Protein AF-A0A841F9U0-F1 (afdb_monomer_lite)

Structure (mmCIF, N/CA/C/O backbone):
data_AF-A0A841F9U0-F1
#
_entry.id   AF-A0A841F9U0-F1
#
loop_
_atom_site.group_PDB
_atom_site.id
_atom_site.type_symbol
_atom_site.label_atom_id
_atom_site.label_alt_id
_atom_site.label_comp_id
_atom_site.label_asym_id
_atom_site.label_entity_id
_atom_site.label_seq_id
_atom_site.pdbx_PDB_ins_code
_atom_site.Cartn_x
_atom_site.Cartn_y
_atom_site.Cartn_z
_atom_site.occupancy
_atom_site.B_iso_or_equiv
_atom_site.auth_seq_id
_atom_site.auth_comp_id
_atom_site.auth_asym_id
_atom_site.auth_atom_id
_atom_site.pdbx_PDB_model_num
ATOM 1 N N . MET A 1 1 ? 10.699 -4.864 -32.559 1.00 53.41 1 MET A N 1
ATOM 2 C CA . MET A 1 1 ? 11.446 -5.421 -33.711 1.00 53.41 1 MET A CA 1
ATOM 3 C C . MET A 1 1 ? 10.535 -5.695 -34.913 1.00 53.41 1 MET A C 1
ATOM 5 O O . MET A 1 1 ? 10.919 -5.345 -36.019 1.00 53.41 1 MET A O 1
ATOM 9 N N . ASN A 1 2 ? 9.308 -6.192 -34.701 1.00 60.69 2 ASN A N 1
ATOM 10 C CA . ASN A 1 2 ? 8.375 -6.557 -35.783 1.00 60.69 2 ASN A CA 1
ATOM 11 C C . ASN A 1 2 ? 7.941 -5.386 -36.680 1.00 60.69 2 ASN A C 1
ATOM 13 O O . ASN A 1 2 ? 8.055 -5.503 -37.890 1.00 60.69 2 ASN A O 1
ATOM 17 N N . LYS A 1 3 ? 7.587 -4.221 -36.119 1.00 67.81 3 LYS A N 1
ATOM 18 C CA . LYS A 1 3 ? 7.064 -3.085 -36.909 1.00 67.81 3 LYS A CA 1
ATOM 19 C C . LYS A 1 3 ? 8.037 -2.509 -37.946 1.00 67.81 3 LYS A C 1
ATOM 21 O O . LYS A 1 3 ? 7.617 -2.072 -39.006 1.00 67.81 3 LYS A O 1
ATOM 26 N N . LEU A 1 4 ? 9.340 -2.508 -37.657 1.00 68.44 4 LEU A N 1
ATOM 27 C CA . LEU A 1 4 ? 10.353 -1.973 -38.578 1.00 68.44 4 LEU A CA 1
ATOM 28 C C . LEU A 1 4 ? 10.651 -2.973 -39.705 1.00 68.44 4 LEU A C 1
ATOM 30 O O . LEU A 1 4 ? 10.800 -2.586 -40.857 1.00 68.44 4 LEU A O 1
ATOM 34 N N . VAL A 1 5 ? 10.656 -4.269 -39.385 1.00 74.44 5 VAL A N 1
ATOM 35 C CA . VAL A 1 5 ? 10.754 -5.347 -40.379 1.00 74.44 5 VAL A CA 1
ATOM 36 C C . VAL A 1 5 ? 9.495 -5.402 -41.249 1.00 74.44 5 VAL A C 1
ATOM 38 O O . VAL A 1 5 ? 9.601 -5.599 -42.455 1.00 74.44 5 VAL A O 1
ATOM 41 N N . GLU A 1 6 ? 8.318 -5.190 -40.663 1.00 80.44 6 GLU A N 1
ATOM 42 C CA . GLU A 1 6 ? 7.043 -5.063 -41.376 1.00 80.44 6 GLU A CA 1
ATOM 43 C C . GLU A 1 6 ? 7.045 -3.848 -42.300 1.00 80.44 6 GLU A C 1
ATOM 45 O O . GLU A 1 6 ? 6.732 -4.000 -43.475 1.00 80.44 6 GLU A O 1
ATOM 50 N N . PHE A 1 7 ? 7.503 -2.686 -41.823 1.00 77.25 7 PHE A N 1
ATOM 51 C CA . PHE A 1 7 ? 7.653 -1.486 -42.644 1.00 77.25 7 PHE A CA 1
ATOM 52 C C . PHE A 1 7 ? 8.615 -1.721 -43.818 1.00 77.25 7 PHE A C 1
ATOM 54 O O . PHE A 1 7 ? 8.258 -1.485 -44.969 1.00 77.25 7 PHE A O 1
ATOM 61 N N . ILE A 1 8 ? 9.810 -2.271 -43.572 1.00 78.94 8 ILE A N 1
ATOM 62 C CA . ILE A 1 8 ? 10.763 -2.580 -44.650 1.00 78.94 8 ILE A CA 1
ATOM 63 C C . ILE A 1 8 ? 10.160 -3.585 -45.638 1.00 78.94 8 ILE A C 1
ATOM 65 O O . ILE A 1 8 ? 10.296 -3.400 -46.842 1.00 78.94 8 ILE A O 1
ATOM 69 N N . LYS A 1 9 ? 9.456 -4.625 -45.171 1.00 79.19 9 LYS A N 1
ATOM 70 C CA . LYS A 1 9 ? 8.784 -5.593 -46.056 1.00 79.19 9 LYS A CA 1
ATOM 71 C C . LYS A 1 9 ? 7.666 -4.955 -46.880 1.00 79.19 9 LYS A C 1
ATOM 73 O O . LYS A 1 9 ? 7.541 -5.286 -48.058 1.00 79.19 9 LYS A O 1
ATOM 78 N N . GLN A 1 10 ? 6.883 -4.065 -46.276 1.00 87.81 10 GLN A N 1
ATOM 79 C CA . GLN A 1 10 ? 5.766 -3.367 -46.908 1.00 87.81 10 GLN A CA 1
ATOM 80 C C . GLN A 1 10 ? 6.251 -2.384 -47.980 1.00 87.81 10 GLN A C 1
ATOM 82 O O . GLN A 1 10 ? 5.687 -2.340 -49.070 1.00 87.81 10 GLN A O 1
ATOM 87 N N . TYR A 1 11 ? 7.336 -1.653 -47.710 1.00 88.19 11 TYR A N 1
ATOM 88 C CA . TYR A 1 11 ? 7.864 -0.611 -48.597 1.00 88.19 11 TYR A CA 1
ATOM 89 C C . TYR A 1 11 ? 9.106 -1.043 -49.394 1.00 88.19 11 TYR A C 1
ATOM 91 O O . TYR A 1 11 ? 9.725 -0.210 -50.056 1.00 88.19 11 TYR A O 1
ATOM 99 N N . LYS A 1 12 ? 9.466 -2.337 -49.398 1.00 86.56 12 LYS A N 1
ATOM 100 C CA . LYS A 1 12 ? 10.699 -2.851 -50.032 1.00 86.56 12 LYS A CA 1
ATOM 101 C C . LYS A 1 12 ? 10.868 -2.417 -51.486 1.00 86.56 12 LYS A C 1
ATOM 103 O O . LYS A 1 12 ? 11.970 -2.074 -51.888 1.00 86.56 12 LYS A O 1
ATOM 108 N N . TRP A 1 13 ? 9.785 -2.393 -52.263 1.00 86.50 13 TRP A N 1
ATOM 109 C CA . TRP A 1 13 ? 9.825 -2.015 -53.677 1.00 86.50 13 TRP A CA 1
ATOM 110 C C . TRP A 1 13 ? 10.086 -0.523 -53.874 1.00 86.50 13 TRP A C 1
ATOM 112 O O . TRP A 1 13 ? 10.823 -0.156 -54.780 1.00 86.50 13 TRP A O 1
ATOM 122 N N . ILE A 1 14 ? 9.549 0.321 -52.992 1.00 84.62 14 ILE A N 1
ATOM 123 C CA . ILE A 1 14 ? 9.812 1.765 -52.987 1.00 84.62 14 ILE A CA 1
ATOM 124 C C . ILE A 1 14 ? 11.260 2.027 -52.571 1.00 84.62 14 ILE A C 1
ATOM 126 O O . ILE A 1 14 ? 11.928 2.857 -53.171 1.00 84.62 14 ILE A O 1
ATOM 130 N N . LEU A 1 15 ? 11.768 1.278 -51.592 1.00 83.56 15 LEU A N 1
ATOM 131 C CA . LEU A 1 15 ? 13.145 1.392 -51.112 1.00 83.56 15 LEU A CA 1
ATOM 132 C C . LEU A 1 15 ? 14.155 0.950 -52.182 1.00 83.56 15 LEU A C 1
ATOM 134 O O . LEU A 1 15 ? 15.143 1.641 -52.415 1.00 83.56 15 LEU A O 1
ATOM 138 N N . ILE A 1 16 ? 13.864 -0.152 -52.884 1.00 84.12 16 ILE A N 1
ATOM 139 C CA . ILE A 1 16 ? 14.635 -0.610 -54.046 1.00 84.12 16 ILE A CA 1
ATOM 140 C C . ILE A 1 16 ? 14.588 0.443 -55.154 1.00 84.12 16 ILE A C 1
ATOM 142 O O . ILE A 1 16 ? 15.645 0.851 -55.615 1.00 84.12 16 ILE A O 1
ATOM 146 N N . ALA A 1 17 ? 13.399 0.925 -55.534 1.00 83.38 17 ALA A N 1
ATOM 147 C CA . ALA A 1 17 ? 13.239 1.928 -56.587 1.00 83.38 17 ALA A CA 1
ATOM 148 C C . ALA A 1 17 ? 13.925 3.259 -56.251 1.00 83.38 17 ALA A C 1
ATOM 150 O O . ALA A 1 17 ? 14.469 3.906 -57.141 1.00 83.38 17 ALA A O 1
ATOM 151 N N . PHE A 1 18 ? 13.931 3.654 -54.975 1.00 82.44 18 PHE A N 1
ATOM 152 C CA . PHE A 1 18 ? 14.656 4.824 -54.502 1.00 82.44 18 PHE A CA 1
ATOM 153 C C . PHE A 1 18 ? 16.157 4.614 -54.716 1.00 82.44 18 PHE A C 1
ATOM 155 O O . PHE A 1 18 ? 16.745 5.338 -55.511 1.00 82.44 18 PHE A O 1
ATOM 162 N N . VAL A 1 19 ? 16.745 3.566 -54.125 1.00 82.19 19 VAL A N 1
ATOM 163 C CA . VAL A 1 19 ? 18.191 3.278 -54.204 1.00 82.19 19 VAL A CA 1
ATOM 164 C C . VAL A 1 19 ? 18.666 3.038 -55.643 1.00 82.19 19 VAL A C 1
ATOM 166 O O . VAL A 1 19 ? 19.736 3.507 -56.026 1.00 82.19 19 VAL A O 1
ATOM 169 N N . SER A 1 20 ? 17.883 2.328 -56.461 1.00 81.00 20 SER A N 1
ATOM 170 C CA . SER A 1 20 ? 18.231 2.030 -57.855 1.00 81.00 20 SER A CA 1
ATOM 171 C C . SER A 1 20 ? 17.881 3.157 -58.825 1.00 81.00 20 SER A C 1
ATOM 173 O O . SER A 1 20 ? 18.356 3.142 -59.958 1.00 81.00 20 SER A O 1
ATOM 175 N N . GLY A 1 21 ? 17.047 4.117 -58.420 1.00 81.00 21 GLY A N 1
ATOM 176 C CA . GLY A 1 21 ? 16.536 5.190 -59.273 1.00 81.00 21 GLY A CA 1
ATOM 177 C C . GLY A 1 21 ? 17.651 5.994 -59.944 1.00 81.00 21 GLY A C 1
ATOM 178 O O . GLY A 1 21 ? 17.662 6.084 -61.169 1.00 81.00 21 GLY A O 1
ATOM 179 N N . PRO A 1 22 ? 18.648 6.498 -59.197 1.00 76.19 22 PRO A N 1
ATOM 180 C CA . PRO A 1 22 ? 19.791 7.201 -59.780 1.00 76.19 22 PRO A CA 1
ATOM 181 C C . PRO A 1 22 ? 20.619 6.352 -60.750 1.00 76.19 22 PRO A C 1
ATOM 183 O O . PRO A 1 22 ? 21.048 6.852 -61.786 1.00 76.19 22 PRO A O 1
ATOM 186 N N . VAL A 1 23 ? 20.804 5.059 -60.460 1.00 79.69 23 VAL A N 1
ATOM 187 C CA . VAL A 1 23 ? 21.506 4.125 -61.360 1.00 79.69 23 VAL A CA 1
ATOM 188 C C . VAL A 1 23 ? 20.725 3.954 -62.661 1.00 79.69 23 VAL A C 1
ATOM 190 O O . VAL A 1 23 ? 21.304 3.997 -63.743 1.00 79.69 23 VAL A O 1
ATOM 193 N N . PHE A 1 24 ? 19.403 3.823 -62.564 1.00 78.94 24 PHE A N 1
ATOM 194 C CA . PHE A 1 24 ? 18.518 3.708 -63.716 1.00 78.94 24 PHE A CA 1
ATOM 195 C C . PHE A 1 24 ? 18.516 4.986 -64.563 1.00 78.94 24 PHE A C 1
ATOM 197 O O . PHE A 1 24 ? 18.652 4.913 -65.781 1.00 78.94 24 PHE A O 1
ATOM 204 N N . VAL A 1 25 ? 18.456 6.159 -63.923 1.00 77.12 25 VAL A N 1
ATOM 205 C CA . VAL A 1 25 ? 18.578 7.461 -64.597 1.00 77.12 25 VAL A CA 1
ATOM 206 C C . VAL A 1 25 ? 19.925 7.573 -65.318 1.00 77.12 25 VAL A C 1
ATOM 208 O O . VAL A 1 25 ? 19.951 7.958 -66.482 1.00 77.12 25 VAL A O 1
ATOM 211 N N . ASN A 1 26 ? 21.028 7.163 -64.688 1.00 73.88 26 ASN A N 1
ATOM 212 C CA . ASN A 1 26 ? 22.354 7.185 -65.312 1.00 73.88 26 ASN A CA 1
ATOM 213 C C . ASN A 1 26 ? 22.475 6.226 -66.507 1.00 73.88 26 ASN A C 1
ATOM 215 O O . ASN A 1 26 ? 23.077 6.579 -67.516 1.00 73.88 26 ASN A O 1
ATOM 219 N N . ILE A 1 27 ? 21.870 5.037 -66.436 1.00 75.62 27 ILE A N 1
ATOM 220 C CA . ILE A 1 27 ? 21.842 4.094 -67.566 1.00 75.62 27 ILE A CA 1
ATOM 221 C C . ILE A 1 27 ? 21.003 4.653 -68.721 1.00 75.62 27 ILE A C 1
ATOM 223 O O . ILE A 1 27 ? 21.444 4.586 -69.866 1.00 75.62 27 ILE A O 1
ATOM 227 N N . LEU A 1 28 ? 19.833 5.238 -68.442 1.00 71.88 28 LEU A N 1
ATOM 228 C CA . LEU A 1 28 ? 18.990 5.867 -69.467 1.00 71.88 28 LEU A CA 1
ATOM 229 C C . LEU A 1 28 ? 19.719 7.013 -70.179 1.00 71.88 28 LEU A C 1
ATOM 231 O O . LEU A 1 28 ? 19.635 7.137 -71.396 1.00 71.88 28 LEU A O 1
ATOM 235 N N . VAL A 1 29 ? 20.484 7.807 -69.433 1.00 66.69 29 VAL A N 1
ATOM 236 C CA . VAL A 1 29 ? 21.307 8.905 -69.956 1.00 66.69 29 VAL A CA 1
ATOM 237 C C . VAL A 1 29 ? 22.383 8.434 -70.948 1.00 66.69 29 VAL A C 1
ATOM 239 O O . VAL A 1 29 ? 22.744 9.180 -71.856 1.00 66.69 29 VAL A O 1
ATOM 242 N N . LEU A 1 30 ? 22.872 7.198 -70.826 1.00 66.88 30 LEU A N 1
ATOM 243 C CA . LEU A 1 30 ? 23.907 6.636 -71.703 1.00 66.88 30 LEU A CA 1
ATOM 244 C C . LEU A 1 30 ? 23.354 6.054 -73.019 1.00 66.88 30 LEU A C 1
ATOM 246 O O . LEU A 1 30 ? 24.139 5.652 -73.879 1.00 66.88 30 LEU A O 1
ATOM 250 N N . ILE A 1 31 ? 22.027 5.998 -73.202 1.00 70.69 31 ILE A N 1
ATOM 251 C CA . ILE A 1 31 ? 21.395 5.445 -74.409 1.00 70.69 31 ILE A CA 1
ATOM 252 C C . ILE A 1 31 ? 21.435 6.488 -75.546 1.00 70.69 31 ILE A C 1
ATOM 254 O O . ILE A 1 31 ? 20.784 7.527 -75.437 1.00 70.69 31 ILE A O 1
ATOM 258 N N . PRO A 1 32 ? 22.094 6.207 -76.691 1.00 58.84 32 PRO A N 1
ATOM 259 C CA . PRO A 1 32 ? 22.286 7.179 -77.779 1.00 58.84 32 PRO A CA 1
ATOM 260 C C . PRO A 1 32 ? 21.000 7.680 -78.462 1.00 58.84 32 PRO A C 1
ATOM 262 O O . PRO A 1 32 ? 21.038 8.669 -79.189 1.00 58.84 32 PRO A O 1
ATOM 265 N N . ALA A 1 33 ? 19.879 6.975 -78.277 1.00 62.25 33 ALA A N 1
ATOM 266 C CA . ALA A 1 33 ? 18.588 7.260 -78.908 1.00 62.25 33 ALA A CA 1
ATOM 267 C C . ALA A 1 33 ? 17.730 8.291 -78.147 1.00 62.25 33 ALA A C 1
ATOM 269 O O . ALA A 1 33 ? 16.711 8.742 -78.669 1.00 62.25 33 ALA A O 1
ATOM 270 N N . ILE A 1 34 ? 18.116 8.657 -76.922 1.00 60.25 34 ILE A N 1
ATOM 271 C CA . ILE A 1 34 ? 17.431 9.683 -76.132 1.00 60.25 34 ILE A CA 1
ATOM 272 C C . ILE A 1 34 ? 18.120 11.022 -76.446 1.00 60.25 34 ILE A C 1
ATOM 274 O O . ILE A 1 34 ? 19.351 11.079 -76.413 1.00 60.25 34 ILE A O 1
ATOM 278 N N . PRO A 1 35 ? 17.385 12.099 -76.803 1.00 54.06 35 PRO A N 1
ATOM 279 C CA . PRO A 1 35 ? 17.999 13.384 -77.139 1.00 54.06 35 PRO A CA 1
ATOM 280 C C . PRO A 1 35 ? 18.922 13.848 -76.004 1.00 54.06 35 PRO A C 1
ATOM 282 O O . PRO A 1 35 ? 18.710 13.458 -74.859 1.00 54.06 35 PRO A O 1
ATOM 285 N N . ARG A 1 36 ? 19.923 14.693 -76.297 1.00 57.09 36 ARG A N 1
ATOM 286 C CA . ARG A 1 36 ? 20.860 15.300 -75.322 1.00 57.09 36 ARG A CA 1
ATOM 287 C C . ARG A 1 36 ? 20.140 16.212 -74.301 1.00 57.09 36 ARG A C 1
ATOM 289 O O . ARG A 1 36 ? 20.396 17.407 -74.240 1.00 57.09 36 ARG A O 1
ATOM 296 N N . VAL A 1 37 ? 19.219 15.661 -73.516 1.00 54.81 37 VAL A N 1
ATOM 297 C CA . VAL A 1 37 ? 18.466 16.310 -72.428 1.00 54.81 37 VAL A CA 1
ATOM 298 C C . VAL A 1 37 ? 19.265 16.247 -71.117 1.00 54.81 37 VAL A C 1
ATOM 300 O O . VAL A 1 37 ? 18.832 16.713 -70.070 1.00 54.81 37 VAL A O 1
ATOM 303 N N . THR A 1 38 ? 20.476 15.695 -71.155 1.00 57.06 38 THR A N 1
ATOM 304 C CA . THR A 1 38 ? 21.411 15.691 -70.034 1.00 57.06 38 THR A CA 1
ATOM 305 C C . THR A 1 38 ? 22.011 17.080 -69.866 1.00 57.06 38 THR A C 1
ATOM 307 O O . THR A 1 38 ? 23.009 17.426 -70.498 1.00 57.06 38 THR A O 1
ATOM 310 N N . ALA A 1 39 ? 21.397 17.892 -69.014 1.00 55.69 39 ALA A N 1
ATOM 311 C CA . ALA A 1 39 ? 22.000 19.129 -68.546 1.00 55.69 39 ALA A CA 1
ATOM 312 C C . ALA A 1 39 ? 23.116 18.794 -67.538 1.00 55.69 39 ALA A C 1
ATOM 314 O O . ALA A 1 39 ? 22.833 18.502 -66.380 1.00 55.69 39 ALA A O 1
ATOM 315 N N . GLY A 1 40 ? 24.381 18.801 -67.974 1.00 61.41 40 GLY A N 1
ATOM 316 C CA . GLY A 1 40 ? 25.538 18.764 -67.068 1.00 61.41 40 GLY A CA 1
ATOM 317 C C . GLY A 1 40 ? 26.753 17.978 -67.569 1.00 61.41 40 GLY A C 1
ATOM 318 O O . GLY A 1 40 ? 26.642 17.122 -68.442 1.00 61.41 40 GLY A O 1
ATOM 319 N N . ASN A 1 41 ? 27.927 18.284 -67.007 1.00 71.62 41 ASN A N 1
ATOM 320 C CA . ASN A 1 41 ? 29.179 17.553 -67.214 1.00 71.62 41 ASN A CA 1
ATOM 321 C C . ASN A 1 41 ? 29.307 16.385 -66.210 1.00 71.62 41 ASN A C 1
ATOM 323 O O . ASN A 1 41 ? 28.520 16.258 -65.271 1.00 71.62 41 ASN A O 1
ATOM 327 N N . THR A 1 42 ? 30.310 15.522 -66.391 1.00 72.81 42 THR A N 1
ATOM 328 C CA . THR A 1 42 ? 30.584 14.376 -65.502 1.00 72.81 42 THR A CA 1
ATOM 329 C C . THR A 1 42 ? 30.718 14.779 -64.028 1.00 72.81 42 THR A C 1
ATOM 331 O O . THR A 1 42 ? 30.299 14.038 -63.142 1.00 72.81 42 THR A O 1
ATOM 334 N N . GLU A 1 43 ? 31.255 15.969 -63.754 1.00 76.38 43 GLU A N 1
ATOM 335 C CA . GLU A 1 43 ? 31.432 16.498 -62.397 1.00 76.38 43 GLU A CA 1
ATOM 336 C C . GLU A 1 43 ? 30.094 16.770 -61.694 1.00 76.38 43 GLU A C 1
ATOM 338 O O . GLU A 1 43 ? 29.937 16.437 -60.519 1.00 76.38 43 GLU A O 1
ATOM 343 N N . LEU A 1 44 ? 29.103 17.312 -62.413 1.00 75.94 44 LEU A N 1
ATOM 344 C CA . LEU A 1 44 ? 27.757 17.546 -61.879 1.00 75.94 44 LEU A CA 1
ATOM 345 C C . LEU A 1 44 ? 27.062 16.236 -61.497 1.00 75.94 44 LEU A C 1
ATOM 347 O O . LEU A 1 44 ? 26.441 16.150 -60.437 1.00 75.94 44 LEU A O 1
ATOM 351 N N . TRP A 1 45 ? 27.212 15.198 -62.319 1.00 75.56 45 TRP A N 1
ATOM 352 C CA . TRP A 1 45 ? 26.667 13.874 -62.020 1.00 75.56 45 TRP A CA 1
ATOM 353 C C . TRP A 1 45 ? 27.371 13.216 -60.835 1.00 75.56 45 TRP A C 1
ATOM 355 O O . TRP A 1 45 ? 26.705 12.674 -59.954 1.00 75.56 45 TRP A O 1
ATOM 365 N N . LEU A 1 46 ? 28.698 13.320 -60.754 1.00 75.62 46 LEU A N 1
ATOM 366 C CA . LEU A 1 46 ? 29.456 12.821 -59.608 1.00 75.62 46 LEU A CA 1
ATOM 367 C C . LEU A 1 46 ? 29.022 13.510 -58.302 1.00 75.62 46 LEU A C 1
ATOM 369 O O . LEU A 1 46 ? 28.809 12.839 -57.292 1.00 75.62 46 LEU A O 1
ATOM 373 N N . SER A 1 47 ? 28.819 14.830 -58.339 1.00 78.75 47 SER A N 1
ATOM 374 C CA . SER A 1 47 ? 28.299 15.614 -57.212 1.00 78.75 47 SER A CA 1
ATOM 375 C C . SER A 1 47 ? 26.879 15.189 -56.815 1.00 78.75 47 SER A C 1
ATOM 377 O O . SER A 1 47 ? 26.596 14.994 -55.631 1.00 78.75 47 SER A O 1
ATOM 379 N N . PHE A 1 48 ? 25.992 14.948 -57.789 1.00 80.88 48 PHE A N 1
ATOM 380 C CA . PHE A 1 48 ? 24.644 14.427 -57.540 1.00 80.88 48 PHE A CA 1
ATOM 381 C C . PHE A 1 48 ? 24.672 13.071 -56.820 1.00 80.88 48 PHE A C 1
ATOM 383 O O . PHE A 1 48 ? 24.008 12.908 -55.795 1.00 80.88 48 PHE A O 1
ATOM 390 N N . PHE A 1 49 ? 25.476 12.117 -57.299 1.00 80.56 49 PHE A N 1
ATOM 391 C CA . PHE A 1 49 ? 25.616 10.805 -56.660 1.00 80.56 49 PHE A CA 1
ATOM 392 C C . PHE A 1 49 ? 26.248 10.887 -55.269 1.00 80.56 49 PHE A C 1
ATOM 394 O O . PHE A 1 49 ? 25.822 10.159 -54.368 1.00 80.56 49 PHE A O 1
ATOM 401 N N . GLY A 1 50 ? 27.219 11.782 -55.069 1.00 78.31 50 GLY A N 1
ATOM 402 C CA . GLY A 1 50 ? 27.811 12.054 -53.760 1.00 78.31 50 GLY A CA 1
ATOM 403 C C . GLY A 1 50 ? 26.777 12.565 -52.755 1.00 78.31 50 GLY A C 1
ATOM 404 O O . GLY A 1 50 ? 26.645 12.007 -51.667 1.00 78.31 50 GLY A O 1
ATOM 405 N N . ASN A 1 51 ? 25.972 13.555 -53.150 1.00 83.88 51 ASN A N 1
ATOM 406 C CA . ASN A 1 51 ? 24.907 14.114 -52.313 1.00 83.88 51 ASN A CA 1
ATOM 407 C C . ASN A 1 51 ? 23.789 13.100 -52.039 1.00 83.88 51 ASN A C 1
ATOM 409 O O . ASN A 1 51 ? 23.327 12.976 -50.905 1.00 83.88 51 ASN A O 1
ATOM 413 N N . TYR A 1 52 ? 23.378 12.340 -53.055 1.00 83.12 52 TYR A N 1
ATOM 414 C CA . TYR A 1 52 ? 22.356 11.304 -52.927 1.00 83.12 52 TYR A CA 1
ATOM 415 C C . TYR A 1 52 ? 22.790 10.186 -51.964 1.00 83.12 52 TYR A C 1
ATOM 417 O O . TYR A 1 52 ? 22.055 9.824 -51.042 1.00 83.12 52 TYR A O 1
ATOM 425 N N . SER A 1 53 ? 24.020 9.687 -52.127 1.00 82.38 53 SER A N 1
ATOM 426 C CA . SER A 1 53 ? 24.602 8.661 -51.252 1.00 82.38 53 SER A CA 1
ATOM 427 C C . SER A 1 53 ? 24.792 9.190 -49.830 1.00 82.38 53 SER A C 1
ATOM 429 O O . SER A 1 53 ? 24.453 8.503 -48.867 1.00 82.38 53 SER A O 1
ATOM 431 N N . GLY A 1 54 ? 25.260 10.435 -49.689 1.00 83.44 54 GLY A N 1
ATOM 432 C CA . GLY A 1 54 ? 25.371 11.126 -48.406 1.00 83.44 54 GLY A CA 1
ATOM 433 C C . GLY A 1 54 ? 24.024 11.279 -47.697 1.00 83.44 54 GLY A C 1
ATOM 434 O O . GLY A 1 54 ? 23.947 11.055 -46.493 1.00 83.44 54 GLY A O 1
ATOM 435 N N . GLY A 1 55 ? 22.948 11.567 -48.435 1.00 85.75 55 GLY A N 1
ATOM 436 C CA . GLY A 1 55 ? 21.585 11.634 -47.901 1.00 85.75 55 GLY A CA 1
ATOM 437 C C . GLY A 1 55 ? 21.070 10.285 -47.390 1.00 85.75 55 GLY A C 1
ATOM 438 O O . GLY A 1 55 ? 20.518 10.218 -46.292 1.00 85.75 55 GLY A O 1
ATOM 439 N N . ILE A 1 56 ? 21.301 9.196 -48.134 1.00 83.88 56 ILE A N 1
ATOM 440 C CA . ILE A 1 56 ? 20.940 7.838 -47.688 1.00 83.88 56 ILE A CA 1
ATOM 441 C C . ILE A 1 56 ? 21.725 7.454 -46.434 1.00 83.88 56 ILE A C 1
ATOM 443 O O . ILE A 1 56 ? 21.131 7.032 -45.441 1.00 83.88 56 ILE A O 1
ATOM 447 N N . ILE A 1 57 ? 23.052 7.603 -46.466 1.00 85.06 57 ILE A N 1
ATOM 448 C CA . ILE A 1 57 ? 23.921 7.252 -45.336 1.00 85.06 57 ILE A CA 1
ATOM 449 C C . ILE A 1 57 ? 23.556 8.106 -44.119 1.00 85.06 57 ILE A C 1
ATOM 451 O O . ILE A 1 57 ? 23.389 7.567 -43.027 1.00 85.06 57 ILE A O 1
ATOM 455 N N . GLY A 1 58 ? 23.347 9.411 -44.309 1.00 90.12 58 GLY A N 1
ATOM 456 C CA . GLY A 1 58 ? 22.907 10.331 -43.264 1.00 90.12 58 GLY A CA 1
ATOM 457 C C . GLY A 1 58 ? 21.572 9.921 -42.646 1.00 90.12 58 GLY A C 1
ATOM 458 O O . GLY A 1 58 ? 21.454 9.887 -41.424 1.00 90.12 58 GLY A O 1
ATOM 459 N N . GLY A 1 59 ? 20.592 9.521 -43.462 1.00 87.88 59 GLY A N 1
ATOM 46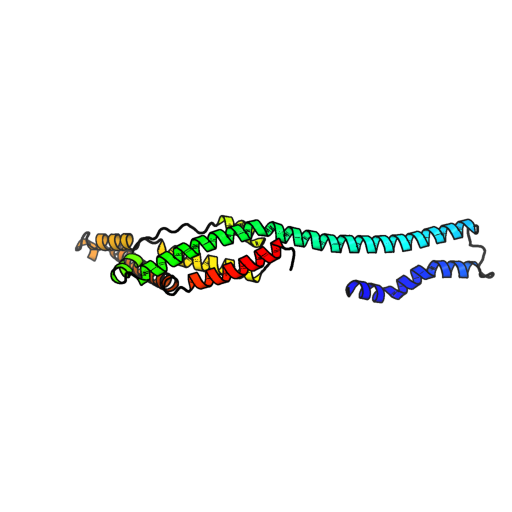0 C CA . GLY A 1 59 ? 19.307 9.006 -42.984 1.00 87.88 59 GLY A CA 1
ATOM 461 C C . GLY A 1 59 ? 19.433 7.703 -42.186 1.00 87.88 59 GLY A C 1
ATOM 462 O O . GLY A 1 59 ? 18.805 7.561 -41.137 1.00 87.88 59 GLY A O 1
ATOM 463 N N . ILE A 1 60 ? 20.280 6.768 -42.633 1.00 85.44 60 ILE A N 1
ATOM 464 C CA . ILE A 1 60 ? 20.557 5.516 -41.908 1.00 85.44 60 ILE A CA 1
ATOM 465 C C . ILE A 1 60 ? 21.220 5.813 -40.559 1.00 85.44 60 ILE A C 1
ATOM 467 O O . ILE A 1 60 ? 20.778 5.296 -39.533 1.00 85.44 60 ILE A O 1
ATOM 471 N N . VAL A 1 61 ? 22.253 6.659 -40.545 1.00 90.38 61 VAL A N 1
ATOM 472 C CA . VAL A 1 61 ? 22.956 7.057 -39.317 1.00 90.38 61 VAL A CA 1
ATOM 473 C C . VAL A 1 61 ? 21.998 7.758 -38.357 1.00 90.38 61 VAL A C 1
ATOM 475 O O . VAL A 1 61 ? 21.951 7.389 -37.185 1.00 90.38 61 VAL A O 1
ATOM 478 N N . ALA A 1 62 ? 21.183 8.697 -38.843 1.00 92.44 62 ALA A N 1
ATOM 479 C CA . ALA A 1 62 ? 20.174 9.376 -38.035 1.00 92.44 62 ALA A CA 1
ATOM 480 C C . ALA A 1 62 ? 19.200 8.375 -37.397 1.00 92.44 62 ALA A C 1
ATOM 482 O O . ALA A 1 62 ? 18.980 8.422 -36.191 1.00 92.44 62 ALA A O 1
ATOM 483 N N . LEU A 1 63 ? 18.689 7.407 -38.165 1.00 87.88 63 LEU A N 1
ATOM 484 C CA . LEU A 1 63 ? 17.790 6.374 -37.648 1.00 87.88 63 LEU A CA 1
ATOM 485 C C . LEU A 1 63 ? 18.454 5.501 -36.572 1.00 87.88 63 LEU A C 1
ATOM 487 O O . LEU A 1 63 ? 17.826 5.194 -35.556 1.00 87.88 63 LEU A O 1
ATOM 491 N N . LEU A 1 64 ? 19.714 5.104 -36.771 1.00 85.94 64 LEU A N 1
ATOM 492 C CA . LEU A 1 64 ? 20.468 4.323 -35.787 1.00 85.94 64 LEU A CA 1
ATOM 493 C C . LEU A 1 64 ? 20.687 5.109 -34.492 1.00 85.94 64 LEU A C 1
ATOM 495 O O . LEU A 1 64 ? 20.452 4.574 -33.407 1.00 85.94 64 LEU A O 1
ATOM 499 N N . VAL A 1 65 ? 21.083 6.378 -34.605 1.00 93.00 65 VAL A N 1
ATOM 500 C CA . VAL A 1 65 ? 21.292 7.270 -33.460 1.00 93.00 65 VAL A CA 1
ATOM 501 C C . VAL A 1 65 ? 19.982 7.507 -32.715 1.00 93.00 65 VAL A C 1
ATOM 503 O O . VAL A 1 65 ? 19.948 7.335 -31.501 1.00 93.00 65 VAL A O 1
ATOM 506 N N . THR A 1 66 ? 18.887 7.822 -33.411 1.00 92.38 66 THR A N 1
ATOM 507 C CA . THR A 1 66 ? 17.569 8.006 -32.788 1.00 92.38 66 THR A CA 1
ATOM 508 C C . THR A 1 66 ? 17.112 6.742 -32.069 1.00 92.38 66 THR A C 1
ATOM 510 O O . THR A 1 66 ? 16.641 6.816 -30.937 1.00 92.38 66 THR A O 1
ATOM 513 N N . LYS A 1 67 ? 17.283 5.563 -32.679 1.00 87.31 67 LYS A N 1
ATOM 514 C CA . LYS A 1 67 ? 16.937 4.297 -32.025 1.00 87.31 67 LYS A CA 1
ATOM 515 C C . LYS A 1 67 ? 17.759 4.082 -30.754 1.00 87.31 67 LYS A C 1
ATOM 517 O O . LYS A 1 67 ? 17.193 3.750 -29.718 1.00 87.31 67 LYS A O 1
ATOM 522 N N . TYR A 1 68 ? 19.070 4.309 -30.827 1.00 89.88 68 TYR A N 1
ATOM 523 C CA . TYR A 1 68 ? 19.949 4.219 -29.667 1.00 89.88 68 TYR A CA 1
ATOM 524 C C . TYR A 1 68 ? 19.526 5.196 -28.563 1.00 89.88 68 TYR A C 1
ATOM 526 O O . TYR A 1 68 ? 19.407 4.793 -27.411 1.00 89.88 68 TYR A O 1
ATOM 534 N N . GLN A 1 69 ? 19.227 6.450 -28.910 1.00 92.38 69 GLN A N 1
ATOM 535 C CA . GLN A 1 69 ? 18.755 7.459 -27.960 1.00 92.38 69 GLN A CA 1
ATOM 536 C C . GLN A 1 69 ? 17.447 7.043 -27.285 1.00 92.38 69 GLN A C 1
ATOM 538 O O . GLN A 1 69 ? 17.365 7.114 -26.066 1.00 92.38 69 GLN A O 1
ATOM 543 N N . ILE A 1 70 ? 16.461 6.549 -28.041 1.00 92.56 70 ILE A N 1
ATOM 544 C CA . ILE A 1 70 ? 15.186 6.073 -27.483 1.00 92.56 70 ILE A CA 1
ATOM 545 C C . ILE A 1 70 ? 15.414 4.903 -26.521 1.00 92.56 70 ILE A C 1
ATOM 547 O O . ILE A 1 70 ? 14.827 4.866 -25.441 1.00 92.56 70 ILE A O 1
ATOM 551 N N . ASP A 1 71 ? 16.251 3.938 -26.900 1.00 88.00 71 ASP A N 1
ATOM 552 C CA . ASP A 1 71 ? 16.512 2.763 -26.067 1.00 88.00 71 ASP A CA 1
ATOM 553 C C . ASP A 1 71 ? 17.269 3.140 -24.782 1.00 88.00 71 ASP A C 1
ATOM 555 O O . ASP A 1 71 ? 16.966 2.607 -23.715 1.00 88.00 71 ASP A O 1
ATOM 559 N N . GLN A 1 72 ? 18.204 4.092 -24.851 1.00 90.75 72 GLN A N 1
ATOM 560 C CA . GLN A 1 72 ? 18.876 4.628 -23.664 1.00 90.75 72 GLN A CA 1
ATOM 561 C C . GLN A 1 72 ? 17.928 5.457 -22.795 1.00 90.75 72 GLN A C 1
ATOM 563 O O . GLN A 1 72 ? 17.918 5.295 -21.578 1.00 90.75 72 GLN A O 1
ATOM 568 N N . GLN A 1 73 ? 17.087 6.292 -23.404 1.00 91.38 73 GLN A N 1
ATOM 569 C CA . GLN A 1 73 ? 16.120 7.117 -22.687 1.00 91.38 73 GLN A CA 1
ATOM 570 C C . GLN A 1 73 ? 15.129 6.256 -21.904 1.00 91.38 73 GLN A C 1
ATOM 572 O O . GLN A 1 73 ? 14.910 6.513 -20.729 1.00 91.38 73 GLN A O 1
ATOM 577 N N . LYS A 1 74 ? 14.627 5.162 -22.490 1.00 88.88 74 LYS A N 1
ATOM 578 C CA . LYS A 1 74 ? 13.769 4.206 -21.772 1.00 88.88 74 LYS A CA 1
ATOM 579 C C . LYS A 1 74 ? 14.435 3.626 -20.527 1.00 88.88 74 LYS A C 1
ATOM 581 O O . LYS A 1 74 ? 13.776 3.481 -19.505 1.00 88.88 74 LYS A O 1
ATOM 586 N N . LYS A 1 75 ? 15.727 3.289 -20.604 1.00 87.25 75 LYS A N 1
ATOM 587 C CA . LYS A 1 75 ? 16.482 2.774 -19.450 1.00 87.25 75 LYS A CA 1
ATOM 588 C C 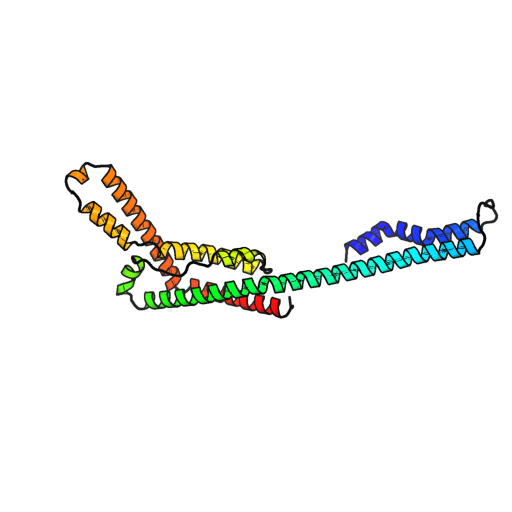. LYS A 1 75 ? 16.658 3.841 -18.374 1.00 87.25 75 LYS A C 1
ATOM 590 O O . LYS A 1 75 ? 16.491 3.548 -17.196 1.00 87.25 75 LYS A O 1
ATOM 595 N N . VAL A 1 76 ? 16.972 5.072 -18.777 1.00 88.19 76 VAL A N 1
ATOM 596 C CA . VAL A 1 76 ? 17.108 6.208 -17.856 1.00 88.19 76 VAL A CA 1
ATOM 597 C C . VAL A 1 76 ? 15.775 6.516 -17.176 1.00 88.19 76 VAL A C 1
ATOM 599 O O . VAL A 1 76 ? 15.748 6.648 -15.957 1.00 88.19 76 VAL A O 1
ATOM 602 N N . ASP A 1 77 ? 14.677 6.568 -17.931 1.00 88.12 77 ASP A N 1
ATOM 603 C CA . ASP A 1 77 ? 13.336 6.832 -17.404 1.00 88.12 77 ASP A CA 1
ATOM 604 C C . ASP A 1 77 ? 12.881 5.725 -16.444 1.00 88.12 77 ASP A C 1
ATOM 606 O O . ASP A 1 77 ? 12.320 6.018 -15.389 1.00 88.12 77 ASP A O 1
ATOM 610 N N . HIS A 1 78 ? 13.163 4.459 -16.771 1.00 86.06 78 HIS A N 1
ATOM 611 C CA . HIS A 1 78 ? 12.890 3.324 -15.885 1.00 86.06 78 HIS A CA 1
ATOM 612 C C . HIS A 1 78 ? 13.666 3.433 -14.571 1.00 86.06 78 HIS A C 1
ATOM 614 O O . HIS A 1 78 ? 13.068 3.426 -13.498 1.00 86.06 78 HIS A O 1
ATOM 620 N N . ASN A 1 79 ? 14.984 3.631 -14.641 1.00 85.94 79 ASN A N 1
ATOM 621 C CA . ASN A 1 79 ? 15.824 3.769 -13.451 1.00 85.94 79 ASN A CA 1
ATOM 622 C C . ASN A 1 79 ? 15.432 4.985 -12.610 1.00 85.94 79 ASN A C 1
ATOM 624 O O . ASN A 1 79 ? 15.429 4.919 -11.384 1.00 85.94 79 ASN A O 1
ATOM 628 N N . LYS A 1 80 ? 15.066 6.093 -13.258 1.00 87.81 80 LYS A N 1
ATOM 629 C CA . LYS A 1 80 ? 14.583 7.290 -12.574 1.00 87.81 80 LYS A CA 1
ATOM 630 C C . LYS A 1 80 ? 13.316 6.991 -11.773 1.00 87.81 80 LYS A C 1
ATOM 632 O O . LYS A 1 80 ? 13.275 7.328 -10.596 1.00 87.81 80 LYS A O 1
ATOM 637 N N . ARG A 1 81 ? 12.340 6.292 -12.362 1.00 86.06 81 ARG A N 1
ATOM 638 C CA . ARG A 1 81 ? 11.121 5.865 -11.652 1.00 86.06 81 ARG A CA 1
ATOM 639 C C . ARG A 1 81 ? 11.431 4.946 -10.474 1.00 86.06 81 ARG A C 1
ATOM 641 O O . ARG A 1 81 ? 10.888 5.151 -9.394 1.00 86.06 81 ARG A O 1
ATOM 648 N N . LEU A 1 82 ? 12.339 3.980 -10.654 1.00 87.44 82 LEU A N 1
ATOM 649 C CA . LEU A 1 82 ? 12.775 3.094 -9.568 1.00 87.44 82 LEU A CA 1
ATOM 650 C C . LEU A 1 82 ? 13.377 3.878 -8.392 1.00 87.44 82 LEU A C 1
ATOM 652 O O . LEU A 1 82 ? 13.087 3.575 -7.238 1.00 87.44 82 LEU A O 1
ATOM 656 N N . LEU A 1 83 ? 14.182 4.903 -8.670 1.00 86.25 83 LEU A N 1
ATOM 657 C CA . LEU A 1 83 ? 14.770 5.753 -7.635 1.00 86.25 83 LEU A CA 1
ATOM 658 C C . LEU A 1 83 ? 13.733 6.674 -6.977 1.00 86.25 83 LEU A C 1
ATOM 660 O O . LEU A 1 83 ? 13.772 6.867 -5.763 1.00 86.25 83 LEU A O 1
ATOM 664 N N . GLU A 1 84 ? 12.791 7.213 -7.752 1.00 89.44 84 GLU A N 1
ATOM 665 C CA . GLU A 1 84 ? 11.726 8.099 -7.263 1.00 89.44 84 GLU A CA 1
ATOM 666 C C . GLU A 1 84 ? 10.748 7.390 -6.316 1.00 89.44 84 GLU A C 1
ATOM 668 O O . GLU A 1 84 ? 10.250 8.022 -5.385 1.00 89.44 84 GLU A O 1
ATOM 673 N N . GLN A 1 85 ? 10.519 6.080 -6.476 1.00 90.38 85 GLN A N 1
ATOM 674 C CA . GLN A 1 85 ? 9.671 5.315 -5.551 1.00 90.38 85 GLN A CA 1
ATOM 675 C C . GLN A 1 85 ? 10.359 4.950 -4.223 1.00 90.38 85 GLN A C 1
ATOM 677 O O . GLN A 1 85 ? 9.671 4.661 -3.242 1.00 90.38 85 GLN A O 1
ATOM 682 N N . LEU A 1 86 ? 11.699 4.964 -4.136 1.00 90.38 86 LEU A N 1
ATOM 683 C CA . LEU A 1 86 ? 12.425 4.511 -2.936 1.00 90.38 86 LEU A CA 1
ATOM 684 C C . LEU A 1 86 ? 12.005 5.226 -1.640 1.00 90.38 86 LEU A C 1
ATOM 686 O O . LEU A 1 86 ? 11.814 4.525 -0.639 1.00 90.38 86 LEU A O 1
ATOM 690 N N . PRO A 1 87 ? 11.844 6.565 -1.598 1.00 90.38 87 PRO A N 1
ATOM 691 C CA . PRO A 1 87 ? 11.373 7.256 -0.401 1.00 90.38 87 PRO A CA 1
ATOM 692 C C . PRO A 1 87 ? 9.983 6.778 0.030 1.00 90.38 87 PRO A C 1
ATOM 694 O O . PRO A 1 87 ? 9.778 6.489 1.209 1.00 90.38 87 PRO A O 1
ATOM 697 N N . THR A 1 88 ? 9.061 6.619 -0.925 1.00 90.88 88 THR A N 1
ATOM 698 C CA . THR A 1 88 ? 7.707 6.106 -0.681 1.00 90.88 88 THR A CA 1
ATOM 699 C C . THR A 1 88 ? 7.754 4.695 -0.095 1.00 90.88 88 THR A C 1
ATOM 701 O O . THR A 1 88 ? 7.172 4.446 0.960 1.00 90.88 88 THR A O 1
ATOM 704 N N . LEU A 1 89 ? 8.507 3.779 -0.715 1.00 92.56 89 LEU A N 1
ATOM 705 C CA . LEU A 1 89 ? 8.629 2.394 -0.249 1.00 92.56 89 LEU A CA 1
ATOM 706 C C . LEU A 1 89 ? 9.197 2.314 1.178 1.00 92.56 89 LEU A C 1
ATOM 708 O O . LEU A 1 89 ? 8.696 1.553 2.009 1.00 92.56 89 LEU A O 1
ATOM 712 N N . HIS A 1 90 ? 10.222 3.114 1.492 1.00 91.44 90 HIS A N 1
ATOM 713 C CA . HIS A 1 90 ? 10.793 3.166 2.841 1.00 91.44 90 HIS A CA 1
ATOM 714 C C . HIS A 1 90 ? 9.811 3.736 3.862 1.00 91.44 90 HIS A C 1
ATOM 716 O O . HIS A 1 90 ? 9.708 3.203 4.968 1.00 91.44 90 HIS A O 1
ATOM 722 N N . ALA A 1 91 ? 9.080 4.790 3.505 1.00 90.88 91 ALA A N 1
ATOM 723 C CA . ALA A 1 91 ? 8.122 5.411 4.404 1.00 90.88 91 ALA A CA 1
ATOM 724 C C . ALA A 1 91 ? 6.954 4.465 4.731 1.00 90.88 91 ALA A C 1
ATOM 726 O O . ALA A 1 91 ? 6.623 4.284 5.903 1.00 90.88 91 ALA A O 1
ATOM 727 N N . ILE A 1 92 ? 6.407 3.773 3.723 1.00 91.62 92 ILE A N 1
ATOM 728 C CA . ILE A 1 92 ? 5.376 2.741 3.918 1.00 91.62 92 ILE A CA 1
ATOM 729 C C . ILE A 1 92 ? 5.911 1.606 4.784 1.00 91.62 92 ILE A C 1
ATOM 731 O O . ILE A 1 92 ? 5.236 1.169 5.711 1.00 91.62 92 ILE A O 1
ATOM 735 N N . LYS A 1 93 ? 7.138 1.140 4.526 1.00 93.06 93 LYS A N 1
ATOM 736 C CA . LYS A 1 93 ? 7.766 0.099 5.345 1.00 93.06 93 LYS A CA 1
ATOM 737 C C . LYS A 1 93 ? 7.841 0.514 6.820 1.00 93.06 93 LYS A C 1
ATOM 739 O O . LYS A 1 93 ? 7.514 -0.295 7.683 1.00 93.06 93 LYS A O 1
ATOM 744 N N . ILE A 1 94 ? 8.278 1.740 7.114 1.00 91.50 94 ILE A N 1
ATOM 745 C CA . ILE A 1 94 ? 8.364 2.256 8.491 1.00 91.50 94 ILE A CA 1
ATOM 746 C C . ILE A 1 94 ? 6.979 2.278 9.151 1.00 91.50 94 ILE A C 1
ATOM 748 O O . ILE A 1 94 ? 6.852 1.879 10.311 1.00 91.50 94 ILE A O 1
ATOM 752 N N . GLU A 1 95 ? 5.953 2.707 8.417 1.00 89.38 95 GLU A N 1
ATOM 753 C CA . GLU A 1 95 ? 4.582 2.770 8.927 1.00 89.38 95 GLU A CA 1
ATOM 754 C C . GLU A 1 95 ? 4.007 1.371 9.189 1.00 89.38 95 GLU A C 1
ATOM 756 O O . GLU A 1 95 ? 3.474 1.110 10.268 1.00 89.38 95 GLU A O 1
ATOM 761 N N . LEU A 1 96 ? 4.212 0.426 8.269 1.00 91.88 96 LEU A N 1
ATOM 762 C CA . LEU A 1 96 ? 3.838 -0.975 8.468 1.00 91.88 96 LEU A CA 1
ATOM 763 C C . LEU A 1 96 ? 4.567 -1.602 9.662 1.00 91.88 96 LEU A C 1
ATOM 765 O O . LEU A 1 96 ? 3.935 -2.272 10.474 1.00 91.88 96 LEU A O 1
ATOM 769 N N . ASP A 1 97 ? 5.871 -1.349 9.821 1.00 92.31 97 ASP A N 1
ATOM 770 C CA . ASP A 1 97 ? 6.653 -1.823 10.972 1.00 92.31 97 ASP A CA 1
ATOM 771 C C . ASP A 1 97 ? 6.096 -1.258 12.299 1.00 92.31 97 ASP A C 1
ATOM 773 O O . ASP A 1 97 ? 6.079 -1.945 13.323 1.00 92.31 97 ASP A O 1
ATOM 777 N N . LYS A 1 98 ? 5.630 -0.003 12.307 1.00 89.56 98 LYS A N 1
ATOM 778 C CA . LYS A 1 98 ? 5.002 0.629 13.477 1.00 89.56 98 LYS A CA 1
ATOM 779 C C . LYS A 1 98 ? 3.666 -0.025 13.814 1.00 89.56 98 LYS A C 1
ATOM 781 O O . LYS A 1 98 ? 3.444 -0.372 14.973 1.00 89.56 98 LYS A O 1
ATOM 786 N N . ILE A 1 99 ? 2.817 -0.227 12.814 1.00 88.88 99 ILE A N 1
ATOM 787 C CA . ILE A 1 99 ? 1.496 -0.836 12.984 1.00 88.88 99 ILE A CA 1
ATOM 788 C C . ILE A 1 99 ? 1.619 -2.280 13.445 1.00 88.88 99 ILE A C 1
ATOM 790 O O . ILE A 1 99 ? 0.942 -2.677 14.388 1.00 88.88 99 ILE A O 1
ATOM 794 N N . ARG A 1 100 ? 2.545 -3.038 12.853 1.00 91.62 100 ARG A N 1
ATOM 795 C CA . ARG A 1 100 ? 2.867 -4.409 13.254 1.00 91.62 100 ARG A CA 1
ATOM 796 C C . ARG A 1 100 ? 3.124 -4.510 14.756 1.00 91.62 100 ARG A C 1
ATOM 798 O O . ARG A 1 100 ? 2.466 -5.295 15.426 1.00 91.62 100 ARG A O 1
ATOM 805 N N . ARG A 1 101 ? 4.023 -3.671 15.289 1.00 89.69 101 ARG A N 1
ATOM 806 C CA . ARG A 1 101 ? 4.364 -3.656 16.724 1.00 89.69 101 ARG A CA 1
ATOM 807 C C . ARG A 1 101 ? 3.152 -3.370 17.605 1.00 89.69 101 ARG A C 1
ATOM 809 O O . ARG A 1 101 ? 2.981 -3.992 18.646 1.00 89.69 101 ARG A O 1
ATOM 816 N N . VAL A 1 102 ? 2.318 -2.417 17.197 1.00 87.50 102 VAL A N 1
ATOM 817 C CA . VAL A 1 102 ? 1.107 -2.071 17.946 1.00 87.50 102 VAL A CA 1
ATOM 818 C C . VAL A 1 102 ? 0.119 -3.240 17.950 1.00 87.50 102 VAL A C 1
ATOM 820 O O . VAL A 1 102 ? -0.386 -3.604 19.009 1.00 87.50 102 VAL A O 1
ATOM 823 N N . MET A 1 103 ? -0.107 -3.868 16.796 1.00 87.12 103 MET A N 1
ATOM 824 C CA . MET A 1 103 ? -1.009 -5.015 16.668 1.00 87.12 103 MET A CA 1
ATOM 825 C C . MET A 1 103 ? -0.515 -6.233 17.453 1.00 87.12 103 MET A C 1
ATOM 827 O O . MET A 1 103 ? -1.315 -6.899 18.102 1.00 87.12 103 MET A O 1
ATOM 831 N N . GLU A 1 104 ? 0.793 -6.496 17.466 1.00 88.62 104 GLU A N 1
ATOM 832 C CA . GLU A 1 104 ? 1.393 -7.552 18.290 1.00 88.62 104 GLU A CA 1
ATOM 833 C C . GLU A 1 104 ? 1.188 -7.303 19.788 1.00 88.62 104 GLU A C 1
ATOM 835 O O . GLU A 1 104 ? 0.813 -8.222 20.519 1.00 88.62 104 GLU A O 1
ATOM 840 N N . ASN A 1 105 ? 1.382 -6.062 20.246 1.00 86.50 105 ASN A N 1
ATOM 841 C CA . ASN A 1 105 ? 1.161 -5.693 21.644 1.00 86.50 105 ASN A CA 1
ATOM 842 C C . ASN A 1 105 ? -0.306 -5.880 22.046 1.00 86.50 105 ASN A C 1
ATOM 844 O O . ASN A 1 105 ? -0.588 -6.438 23.106 1.00 86.50 105 ASN A O 1
ATOM 848 N N . TYR A 1 106 ? -1.241 -5.457 21.192 1.00 85.44 106 TYR A N 1
ATOM 849 C CA . TYR A 1 106 ? -2.668 -5.637 21.442 1.00 85.44 106 TYR A CA 1
ATOM 850 C C . TYR A 1 106 ? -3.096 -7.096 21.419 1.00 85.44 106 TYR A C 1
ATOM 852 O O . TYR A 1 106 ? -3.809 -7.522 22.320 1.00 85.44 106 TYR A O 1
ATOM 860 N N . SER A 1 107 ? -2.639 -7.863 20.430 1.00 86.25 107 SER A N 1
ATOM 861 C CA . SER A 1 107 ? -2.908 -9.298 20.330 1.00 86.25 107 SER A CA 1
ATOM 862 C C . SER A 1 107 ? -2.417 -10.031 21.580 1.00 86.25 107 SER A C 1
ATOM 864 O O . SER A 1 107 ? -3.165 -10.780 22.207 1.00 86.25 107 SER A O 1
ATOM 866 N N . SER A 1 108 ? -1.189 -9.733 22.014 1.00 85.06 108 SER A N 1
ATOM 867 C CA . SER A 1 108 ? -0.594 -10.329 23.213 1.00 85.06 108 SER A CA 1
ATOM 868 C C . SER A 1 108 ? -1.363 -9.959 24.481 1.00 85.06 108 SER A C 1
ATOM 870 O O . SER A 1 108 ? -1.679 -10.840 25.277 1.00 85.06 108 SER A O 1
ATOM 872 N N . GLY A 1 109 ? -1.704 -8.678 24.659 1.00 82.12 109 GLY A N 1
ATOM 873 C CA . GLY A 1 109 ? -2.478 -8.218 25.814 1.00 82.12 109 GLY A CA 1
ATOM 874 C C . GLY A 1 109 ? -3.881 -8.823 25.858 1.00 82.12 109 GLY A C 1
ATOM 875 O O . GLY A 1 109 ? -4.301 -9.333 26.893 1.00 82.12 109 GLY A O 1
ATOM 876 N N . PHE A 1 110 ? -4.580 -8.845 24.723 1.00 83.44 110 PHE A N 1
ATOM 877 C CA . PHE A 1 110 ? -5.929 -9.403 24.624 1.00 83.44 110 PHE A CA 1
ATOM 878 C C . PHE A 1 110 ? -5.956 -10.905 24.935 1.00 83.44 110 PHE A C 1
ATOM 880 O O . PHE A 1 110 ? -6.843 -11.380 25.642 1.00 83.44 110 PHE A O 1
ATOM 887 N N . ASN A 1 111 ? -4.957 -11.653 24.461 1.00 82.25 111 ASN A N 1
ATOM 888 C CA . ASN A 1 111 ? -4.863 -13.094 24.694 1.00 82.25 111 ASN A CA 1
ATOM 889 C C . ASN A 1 111 ? -4.425 -13.453 26.126 1.00 82.25 111 ASN A C 1
ATOM 891 O O . ASN A 1 111 ? -4.749 -14.539 26.599 1.00 82.25 111 ASN A O 1
ATOM 895 N N . GLN A 1 112 ? -3.691 -12.575 26.819 1.00 83.19 112 GLN A N 1
ATOM 896 C CA . GLN A 1 112 ? -3.210 -12.836 28.183 1.00 83.19 112 GLN A CA 1
ATOM 897 C C . GLN A 1 112 ? -4.247 -12.545 29.271 1.00 83.19 112 GLN A C 1
ATOM 899 O O . GLN A 1 112 ? -4.215 -13.192 30.317 1.00 83.19 112 GLN A O 1
ATOM 904 N N . PHE A 1 113 ? -5.156 -11.592 29.053 1.00 78.31 113 PHE A N 1
ATOM 905 C CA . PHE A 1 113 ? -6.049 -11.097 30.102 1.00 78.31 113 PHE A CA 1
ATOM 906 C C . PHE A 1 113 ? -7.523 -11.343 29.776 1.00 78.31 113 PHE A C 1
ATOM 908 O O . PHE A 1 113 ? -8.263 -10.404 29.492 1.00 78.31 113 PHE A O 1
ATOM 915 N N . THR A 1 114 ? -7.969 -12.602 29.865 1.00 76.44 114 THR A N 1
ATOM 916 C CA . THR A 1 114 ? -9.366 -13.001 29.593 1.00 76.44 114 THR A CA 1
ATOM 917 C C . THR A 1 114 ? -10.384 -12.171 30.378 1.00 76.44 114 THR A C 1
ATOM 919 O O . THR A 1 114 ? -11.390 -11.743 29.823 1.00 76.44 114 THR A O 1
ATOM 922 N N . GLU A 1 115 ? -10.099 -11.881 31.649 1.00 73.50 115 GLU A N 1
ATOM 923 C CA . GLU A 1 115 ? -10.972 -11.088 32.529 1.00 73.50 115 GLU A CA 1
ATOM 924 C C . GLU A 1 115 ? -11.110 -9.623 32.084 1.00 73.50 115 GLU A C 1
ATOM 926 O O . GLU A 1 115 ? -12.108 -8.981 32.393 1.00 73.50 115 GLU A O 1
ATOM 931 N N . LEU A 1 116 ? -10.139 -9.103 31.325 1.00 75.75 116 LEU A N 1
ATOM 932 C CA . LEU A 1 116 ? -10.125 -7.726 30.828 1.00 75.75 116 LEU A CA 1
ATOM 933 C C . LEU A 1 116 ? -10.597 -7.616 29.373 1.00 75.75 116 LEU A C 1
ATOM 935 O O . LEU A 1 116 ? -10.730 -6.504 28.868 1.00 75.75 116 LEU A O 1
ATOM 939 N N . GLN A 1 117 ? -10.865 -8.729 28.679 1.00 80.56 117 GLN A N 1
ATOM 940 C CA . GLN A 1 117 ? -11.247 -8.704 27.260 1.00 80.56 117 GLN A CA 1
ATOM 941 C C . GLN A 1 117 ? -12.522 -7.897 27.019 1.00 80.56 117 GLN A C 1
ATOM 943 O O . GLN A 1 117 ? -12.601 -7.141 26.053 1.00 80.56 117 GLN A O 1
ATOM 948 N N . GLU A 1 118 ? -13.515 -8.019 27.897 1.00 81.38 118 GLU A N 1
ATOM 949 C CA . GLU A 1 118 ? -14.771 -7.286 27.747 1.00 81.38 118 GLU A CA 1
ATOM 950 C C . GLU A 1 118 ? -14.590 -5.777 27.980 1.00 81.38 118 GLU A C 1
ATOM 952 O O . GLU A 1 118 ? -15.127 -4.962 27.224 1.00 81.38 118 GLU A O 1
ATOM 957 N N . ASP A 1 119 ? -13.750 -5.400 28.943 1.00 79.50 119 ASP A N 1
ATOM 958 C CA . ASP A 1 119 ? -13.364 -4.007 29.180 1.00 79.50 119 ASP A CA 1
ATOM 959 C C . ASP A 1 119 ? -12.530 -3.450 28.018 1.00 79.50 119 ASP A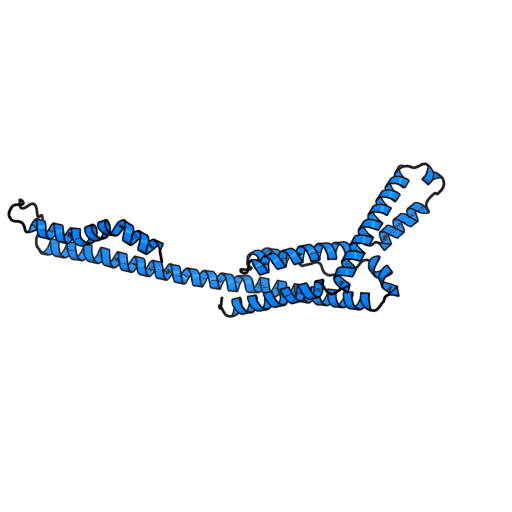 C 1
ATOM 961 O O . ASP A 1 119 ? -12.710 -2.302 27.609 1.00 79.50 119 ASP A O 1
ATOM 965 N N . MET A 1 120 ? -11.671 -4.273 27.412 1.00 78.25 120 MET A N 1
ATOM 966 C CA . MET A 1 120 ? -10.921 -3.921 26.206 1.00 78.25 120 MET A CA 1
ATOM 967 C C . MET A 1 120 ? -11.838 -3.737 24.991 1.00 78.25 120 MET A C 1
ATOM 969 O O . MET A 1 120 ? -11.622 -2.815 24.205 1.00 78.25 120 MET A O 1
ATOM 973 N N . VAL A 1 121 ? -12.885 -4.549 24.827 1.00 82.75 121 VAL A N 1
ATOM 974 C CA . VAL A 1 121 ? -13.885 -4.355 23.761 1.00 82.75 121 VAL A CA 1
ATOM 975 C C . VAL A 1 121 ? -14.617 -3.024 23.953 1.00 82.75 121 VAL A C 1
ATOM 977 O O . VAL A 1 121 ? -14.773 -2.255 23.001 1.00 82.75 121 VAL A O 1
ATOM 980 N N . LYS A 1 122 ? -15.026 -2.701 25.182 1.00 81.75 122 LYS A N 1
ATOM 981 C CA . LYS A 1 122 ? -15.804 -1.485 25.473 1.00 81.75 122 LYS A CA 1
ATOM 982 C C . LYS A 1 122 ? -14.944 -0.215 25.490 1.00 81.75 122 LYS A C 1
ATOM 984 O O . LYS A 1 122 ? -15.415 0.847 25.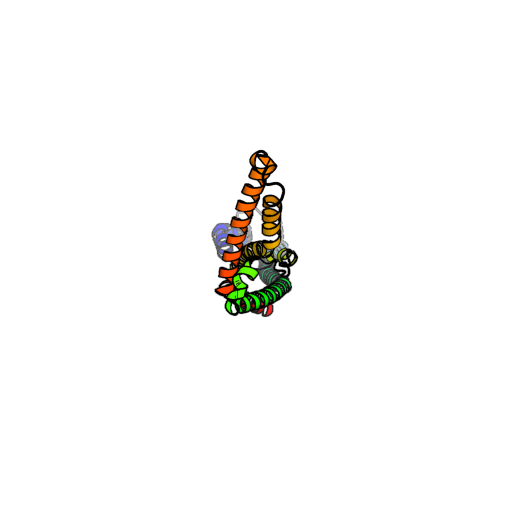085 1.00 81.75 122 LYS A O 1
ATOM 989 N N . GLY A 1 123 ? -13.682 -0.315 25.895 1.00 80.62 123 GLY A N 1
ATOM 990 C CA . GLY A 1 123 ? -12.769 0.816 26.051 1.00 80.62 123 GLY A CA 1
ATOM 991 C C . GLY A 1 123 ? -12.353 1.488 24.740 1.00 80.62 123 GLY A C 1
ATOM 992 O O . GLY A 1 123 ? -12.318 0.870 23.676 1.00 80.62 123 GLY A O 1
ATOM 993 N N . LYS A 1 124 ? -12.009 2.775 24.817 1.00 80.25 124 LYS A N 1
ATOM 994 C CA . LYS A 1 124 ? -11.447 3.544 23.701 1.00 80.25 124 LYS A CA 1
ATOM 995 C C . LYS A 1 124 ? -9.950 3.276 23.567 1.00 80.25 124 LYS A C 1
ATOM 997 O O . LYS A 1 124 ? -9.197 3.528 24.505 1.00 80.25 124 LYS A O 1
ATOM 1002 N N . HIS A 1 125 ? -9.506 2.869 22.379 1.00 78.81 125 HIS A N 1
ATOM 1003 C CA . HIS A 1 125 ? -8.085 2.647 22.100 1.00 78.81 125 HIS A CA 1
ATOM 1004 C C . HIS A 1 125 ? -7.533 3.760 21.214 1.00 78.81 125 HIS A C 1
ATOM 1006 O O . HIS A 1 125 ? -8.147 4.144 20.220 1.00 78.81 125 HIS A O 1
ATOM 1012 N N . LEU A 1 126 ? -6.376 4.308 21.594 1.00 64.62 126 LEU A N 1
ATOM 1013 C CA . LEU A 1 126 ? -5.670 5.352 20.851 1.00 64.62 126 LEU A CA 1
ATOM 1014 C C . LEU A 1 126 ? -4.408 4.763 20.218 1.00 64.62 126 LEU A C 1
ATOM 1016 O O . LEU A 1 126 ? -3.370 4.630 20.857 1.00 64.62 126 LEU A O 1
ATOM 1020 N N . VAL A 1 127 ? -4.498 4.448 18.936 1.00 65.25 127 VAL A N 1
ATOM 1021 C CA . VAL A 1 127 ? -3.375 4.137 18.052 1.00 65.25 127 VAL A CA 1
ATOM 1022 C C . VAL A 1 127 ? -3.181 5.321 17.134 1.00 65.25 127 VAL A C 1
ATOM 1024 O O . VAL A 1 127 ? -4.119 6.057 16.796 1.00 65.25 127 VAL A O 1
ATOM 1027 N N . SER A 1 128 ? -1.926 5.519 16.756 1.00 65.50 128 SER A N 1
ATOM 1028 C CA . SER A 1 128 ? -1.578 6.497 15.746 1.00 65.50 128 SER A CA 1
ATOM 1029 C C . SER A 1 128 ? -2.403 6.272 14.486 1.00 65.50 128 SER A C 1
ATOM 1031 O O . SER A 1 128 ? -2.453 5.153 13.973 1.00 65.50 128 SER A O 1
ATOM 1033 N N . ASP A 1 129 ? -2.999 7.349 13.984 1.00 67.56 129 ASP A N 1
ATOM 1034 C CA . ASP A 1 129 ? -3.573 7.366 12.648 1.00 67.56 129 ASP A CA 1
ATOM 1035 C C . ASP A 1 129 ? -2.565 6.850 11.629 1.00 67.56 129 ASP A C 1
ATOM 1037 O O . ASP A 1 129 ? -1.377 7.182 11.698 1.00 67.56 129 ASP A O 1
ATOM 1041 N N . TRP A 1 130 ? -3.072 6.070 10.676 1.00 71.56 130 TRP A N 1
ATOM 1042 C CA . TRP A 1 130 ? -2.347 5.793 9.448 1.00 71.56 130 TRP A CA 1
ATOM 1043 C C . TRP A 1 130 ? -1.976 7.126 8.807 1.00 71.56 130 TRP A C 1
ATOM 1045 O O . TRP A 1 130 ? -2.854 7.961 8.561 1.00 71.56 130 TRP A O 1
ATOM 1055 N N . ASN A 1 131 ? -0.693 7.347 8.529 1.00 76.00 131 ASN A N 1
ATOM 1056 C CA . ASN A 1 131 ? -0.270 8.597 7.912 1.00 76.00 131 ASN A CA 1
ATOM 1057 C C . ASN A 1 131 ? -0.797 8.694 6.466 1.00 76.00 131 ASN A C 1
ATOM 1059 O O . ASN A 1 131 ? -0.209 8.154 5.529 1.00 76.00 131 ASN A O 1
ATOM 1063 N N . GLN A 1 132 ? -1.910 9.409 6.286 1.00 73.25 132 GLN A N 1
ATOM 1064 C CA . GLN A 1 132 ? -2.575 9.573 4.991 1.00 73.25 132 GLN A CA 1
ATOM 1065 C C . GLN A 1 132 ? -1.681 10.245 3.943 1.00 73.25 132 GLN A C 1
ATOM 1067 O O . GLN A 1 132 ? -1.795 9.932 2.761 1.00 73.25 132 GLN A O 1
ATOM 1072 N N . GLN A 1 133 ? -0.758 11.117 4.364 1.00 75.88 133 GLN A N 1
ATOM 1073 C CA . GLN A 1 133 ? 0.160 11.796 3.448 1.00 75.88 133 GLN A CA 1
ATOM 1074 C C . GLN A 1 133 ? 1.133 10.818 2.781 1.00 75.88 133 GLN A C 1
ATOM 1076 O O . GLN A 1 133 ? 1.600 11.091 1.685 1.00 75.88 133 GLN A O 1
ATOM 1081 N N . LEU A 1 134 ? 1.397 9.649 3.379 1.00 73.56 134 LEU A N 1
ATOM 1082 C CA . LEU A 1 134 ? 2.240 8.628 2.749 1.00 73.56 134 LEU A CA 1
ATOM 1083 C C . LEU A 1 134 ? 1.615 8.048 1.477 1.00 73.56 134 LEU A C 1
ATOM 1085 O O . LEU A 1 134 ? 2.345 7.540 0.634 1.00 73.56 134 LEU A O 1
ATOM 1089 N N . PHE A 1 135 ? 0.289 8.147 1.324 1.00 70.75 135 PHE A N 1
ATOM 1090 C CA . PHE A 1 135 ? -0.437 7.637 0.161 1.00 70.75 135 PHE A CA 1
ATOM 1091 C C . PHE A 1 135 ? -0.552 8.629 -0.988 1.00 70.75 135 PHE A C 1
ATOM 1093 O O . PHE A 1 135 ? -0.973 8.230 -2.069 1.00 70.75 135 PHE A O 1
ATOM 1100 N N . SER A 1 136 ? -0.125 9.884 -0.806 1.00 75.94 136 SER A N 1
ATOM 1101 C CA . SER A 1 136 ? -0.129 10.851 -1.908 1.00 75.94 136 SER A CA 1
ATOM 1102 C C . SER A 1 136 ? 0.800 10.447 -3.052 1.00 75.94 136 SER A C 1
ATOM 1104 O O . SER A 1 136 ? 0.604 10.916 -4.163 1.00 75.94 136 SER A O 1
ATOM 1106 N N . ASN A 1 137 ? 1.798 9.604 -2.760 1.00 80.75 137 ASN A N 1
ATOM 1107 C CA . ASN A 1 137 ? 2.866 9.223 -3.684 1.00 80.75 137 ASN A CA 1
ATOM 1108 C C . ASN A 1 137 ? 2.932 7.701 -3.908 1.00 80.75 137 ASN A C 1
ATOM 1110 O O . ASN A 1 137 ? 3.965 7.182 -4.335 1.00 80.75 137 ASN A O 1
ATOM 1114 N N . VAL A 1 138 ? 1.888 6.957 -3.522 1.00 82.69 138 VAL A N 1
ATOM 1115 C CA . VAL A 1 138 ? 1.834 5.486 -3.653 1.00 82.69 138 VAL A CA 1
ATOM 1116 C C . VAL A 1 138 ? 1.645 5.054 -5.107 1.00 82.69 138 VAL A C 1
ATOM 1118 O O . VAL A 1 138 ? 2.058 3.963 -5.482 1.00 82.69 138 VAL A O 1
ATOM 1121 N N . ASP A 1 139 ? 1.134 5.948 -5.947 1.00 82.69 139 ASP A N 1
ATOM 1122 C CA . ASP A 1 139 ? 1.096 5.829 -7.406 1.00 82.69 139 ASP A CA 1
ATOM 1123 C C . ASP A 1 139 ? 2.487 5.730 -8.058 1.00 82.69 139 ASP A C 1
ATOM 1125 O O . ASP A 1 139 ? 2.600 5.255 -9.186 1.00 82.69 139 ASP A O 1
ATOM 1129 N N . LEU A 1 140 ? 3.552 6.127 -7.350 1.00 83.81 140 LEU A N 1
ATOM 1130 C CA . LEU A 1 140 ? 4.931 5.944 -7.808 1.00 83.81 140 LEU A CA 1
ATOM 1131 C C . LEU A 1 140 ? 5.390 4.479 -7.763 1.00 83.81 140 LEU A C 1
ATOM 1133 O O . LEU A 1 140 ? 6.395 4.151 -8.395 1.00 83.81 140 LEU A O 1
ATOM 1137 N N . ILE A 1 141 ? 4.704 3.608 -7.012 1.00 87.75 141 ILE A N 1
ATOM 1138 C CA . ILE A 1 141 ? 5.086 2.198 -6.884 1.00 87.75 141 ILE A CA 1
ATOM 1139 C C . ILE A 1 141 ? 4.913 1.498 -8.232 1.00 87.75 141 ILE A C 1
ATOM 1141 O O . ILE A 1 141 ? 3.821 1.463 -8.794 1.00 87.75 141 ILE A O 1
ATOM 1145 N N . VAL A 1 142 ? 6.002 0.916 -8.739 1.00 86.75 142 VAL A N 1
ATOM 1146 C CA . VAL A 1 142 ? 6.029 0.286 -10.069 1.00 86.75 142 VAL A CA 1
ATOM 1147 C C . VAL A 1 142 ? 5.354 -1.091 -10.067 1.00 86.75 142 VAL A C 1
ATOM 1149 O O . VAL A 1 142 ? 4.691 -1.449 -11.042 1.00 86.75 142 VAL A O 1
ATOM 1152 N N . ASP A 1 143 ? 5.505 -1.866 -8.989 1.00 89.88 143 ASP A N 1
ATOM 1153 C CA . ASP A 1 143 ? 4.846 -3.169 -8.836 1.00 89.88 143 ASP A CA 1
ATOM 1154 C C . ASP A 1 143 ? 3.341 -2.986 -8.567 1.00 89.88 143 ASP A C 1
ATOM 1156 O O . ASP A 1 143 ? 2.916 -2.670 -7.453 1.00 89.88 143 ASP A O 1
ATOM 1160 N N . GLU A 1 144 ? 2.532 -3.226 -9.602 1.00 89.56 144 GLU A N 1
ATOM 1161 C CA . GLU A 1 144 ? 1.067 -3.141 -9.563 1.00 89.56 144 GLU A CA 1
ATOM 1162 C C . GLU A 1 144 ? 0.448 -4.072 -8.509 1.00 89.56 144 GLU A C 1
ATOM 1164 O O . GLU A 1 144 ? -0.514 -3.703 -7.838 1.00 89.56 144 GLU A O 1
ATOM 1169 N N . THR A 1 145 ? 1.011 -5.268 -8.313 1.00 93.06 145 THR A N 1
ATOM 1170 C CA . THR A 1 145 ? 0.477 -6.220 -7.328 1.00 93.06 145 THR A CA 1
ATOM 1171 C C . THR A 1 145 ? 0.728 -5.711 -5.915 1.00 93.06 145 THR A C 1
ATOM 1173 O O . THR A 1 145 ? -0.172 -5.731 -5.077 1.00 93.06 145 THR A O 1
ATOM 1176 N N . LEU A 1 146 ? 1.941 -5.221 -5.649 1.00 93.25 146 LEU A N 1
ATOM 1177 C CA . LEU A 1 146 ? 2.275 -4.623 -4.360 1.00 93.25 146 LEU A CA 1
ATOM 1178 C C . LEU A 1 146 ? 1.412 -3.389 -4.074 1.00 93.25 146 LEU A C 1
ATOM 1180 O O . LEU A 1 146 ? 0.916 -3.240 -2.958 1.00 93.25 146 LEU A O 1
ATOM 1184 N N . LEU A 1 147 ? 1.226 -2.524 -5.071 1.00 91.81 147 LEU A N 1
ATOM 1185 C CA . LEU A 1 147 ? 0.373 -1.343 -4.978 1.00 91.81 147 LEU A CA 1
ATOM 1186 C C . LEU A 1 147 ? -1.053 -1.715 -4.550 1.00 91.81 147 LEU A C 1
ATOM 1188 O O . LEU A 1 147 ? -1.574 -1.172 -3.575 1.00 91.81 147 LEU A O 1
ATOM 1192 N N . VAL A 1 148 ? -1.666 -2.667 -5.252 1.00 92.38 148 VAL A N 1
ATOM 1193 C CA . VAL A 1 148 ? -3.031 -3.123 -4.971 1.00 92.38 148 VAL A CA 1
ATOM 1194 C C . VAL A 1 148 ? -3.133 -3.731 -3.571 1.00 92.38 148 VAL A C 1
ATOM 1196 O O . VAL A 1 148 ? -4.031 -3.368 -2.812 1.00 92.38 148 VAL A O 1
ATOM 1199 N N . ASP A 1 149 ? -2.186 -4.588 -3.185 1.00 93.75 149 ASP A N 1
ATOM 1200 C CA . ASP A 1 149 ? -2.179 -5.202 -1.855 1.00 93.75 149 ASP A CA 1
ATOM 1201 C C . ASP A 1 149 ? -2.051 -4.161 -0.728 1.00 93.75 149 ASP A C 1
ATOM 1203 O O . ASP A 1 149 ? -2.686 -4.295 0.320 1.00 93.75 149 ASP A O 1
ATOM 1207 N N . LEU A 1 150 ? -1.248 -3.109 -0.932 1.00 92.00 150 LEU A N 1
ATOM 1208 C CA . LEU A 1 150 ? -1.101 -2.011 0.028 1.00 92.00 150 LEU A CA 1
ATOM 1209 C C . LEU A 1 150 ? -2.385 -1.191 0.170 1.00 92.00 150 LEU A C 1
ATOM 1211 O O . LEU A 1 150 ? -2.727 -0.792 1.284 1.00 92.00 150 LEU A O 1
ATOM 1215 N N . LEU A 1 151 ? -3.096 -0.946 -0.934 1.00 91.06 151 LEU A N 1
ATOM 1216 C CA . LEU A 1 151 ? -4.371 -0.229 -0.918 1.00 91.06 151 LEU A CA 1
ATOM 1217 C C . LEU A 1 151 ? -5.456 -1.043 -0.209 1.00 91.06 151 LEU A C 1
ATOM 1219 O O . LEU A 1 151 ? -6.131 -0.510 0.667 1.00 91.06 151 LEU A O 1
ATOM 1223 N N . TYR A 1 152 ? -5.576 -2.337 -0.514 1.00 92.31 152 TYR A N 1
ATOM 1224 C CA . TYR A 1 152 ? -6.525 -3.210 0.182 1.00 92.31 152 TYR A CA 1
ATOM 1225 C C . TYR A 1 152 ? -6.237 -3.296 1.678 1.00 92.31 152 TYR A C 1
ATOM 1227 O O . TYR A 1 152 ? -7.148 -3.153 2.491 1.00 92.31 152 TYR A O 1
ATOM 1235 N N . PHE A 1 153 ? -4.969 -3.481 2.051 1.00 91.69 153 PHE A N 1
ATOM 1236 C CA . PHE A 1 153 ? -4.589 -3.525 3.458 1.00 91.69 153 PHE A CA 1
ATOM 1237 C C . PHE A 1 153 ? -4.880 -2.208 4.181 1.00 91.69 153 PHE A C 1
ATOM 1239 O O . PHE A 1 153 ? -5.287 -2.230 5.339 1.00 91.69 153 PHE A O 1
ATOM 1246 N N . ARG A 1 154 ? -4.701 -1.061 3.515 1.00 88.44 154 ARG A N 1
ATOM 1247 C CA . ARG A 1 154 ? -5.053 0.247 4.077 1.00 88.44 154 ARG A CA 1
ATOM 1248 C C . ARG A 1 154 ? -6.541 0.330 4.407 1.00 88.44 154 ARG A C 1
ATOM 1250 O O . ARG A 1 154 ? -6.861 0.765 5.508 1.00 88.44 154 ARG A O 1
ATOM 1257 N N . GLU A 1 155 ? -7.423 -0.036 3.480 1.00 89.00 155 GLU A N 1
ATOM 1258 C CA . GLU A 1 155 ? -8.872 0.027 3.722 1.00 89.00 155 GLU A CA 1
ATOM 1259 C C . GLU A 1 155 ? -9.272 -0.884 4.888 1.00 89.00 155 GLU A C 1
ATOM 1261 O O . GLU A 1 155 ? -9.894 -0.423 5.842 1.00 89.00 155 GLU A O 1
ATOM 1266 N N . GLU A 1 156 ? -8.797 -2.132 4.886 1.00 88.62 156 GLU A N 1
ATOM 1267 C CA . GLU A 1 156 ? -9.044 -3.079 5.981 1.00 88.62 156 GLU A CA 1
ATOM 1268 C C . GLU A 1 156 ? -8.506 -2.549 7.323 1.00 88.62 156 GLU A C 1
ATOM 1270 O O . GLU A 1 156 ? -9.183 -2.611 8.350 1.00 88.62 156 GLU A O 1
ATOM 1275 N N . TYR A 1 157 ? -7.299 -1.973 7.325 1.00 87.44 157 TYR A N 1
ATOM 1276 C CA . TYR A 1 157 ? -6.727 -1.354 8.517 1.00 87.44 157 TYR A CA 1
ATOM 1277 C C . TYR A 1 157 ? -7.585 -0.188 9.013 1.00 87.44 157 TYR A C 1
ATOM 1279 O O . TYR A 1 157 ? -7.801 -0.079 10.216 1.00 87.44 157 TYR A O 1
ATOM 1287 N N . LEU A 1 158 ? -8.071 0.682 8.123 1.00 86.62 158 LEU A N 1
ATOM 1288 C CA . LEU A 1 158 ? -8.902 1.830 8.492 1.00 86.62 158 LEU A CA 1
ATOM 1289 C C . LEU A 1 158 ? -10.252 1.406 9.075 1.00 86.62 158 LEU A C 1
ATOM 1291 O O . LEU A 1 158 ? -10.703 2.041 10.027 1.00 86.62 158 LEU A O 1
ATOM 1295 N N . GLU A 1 159 ? -10.867 0.339 8.566 1.00 86.25 159 GLU A N 1
ATOM 1296 C CA . GLU A 1 159 ? -12.111 -0.218 9.113 1.00 86.25 159 GLU A CA 1
ATOM 1297 C C . GLU A 1 159 ? -11.905 -0.766 10.532 1.00 86.25 159 GLU A C 1
ATOM 1299 O O . GLU A 1 159 ? -12.590 -0.358 11.476 1.00 86.25 159 GLU A O 1
ATOM 1304 N N . ILE A 1 160 ? -10.897 -1.627 10.709 1.00 85.94 160 ILE A N 1
ATOM 1305 C CA . ILE A 1 160 ? -10.534 -2.208 12.012 1.00 85.94 160 ILE A CA 1
ATOM 1306 C C . ILE A 1 160 ? -10.153 -1.102 12.998 1.00 85.94 160 ILE A C 1
ATOM 1308 O O . ILE A 1 160 ? -10.539 -1.115 14.165 1.00 85.94 160 ILE A O 1
ATOM 1312 N N . TRP A 1 161 ? -9.391 -0.117 12.535 1.00 83.06 161 TRP A N 1
ATOM 1313 C CA . TRP A 1 161 ? -8.941 0.991 13.358 1.00 83.06 161 TRP A CA 1
ATOM 1314 C C . TRP A 1 161 ? -10.077 1.948 13.735 1.00 83.06 161 TRP A C 1
ATOM 1316 O O . TRP A 1 161 ? -10.135 2.443 14.864 1.00 83.06 161 TRP A O 1
ATOM 1326 N N . GLY A 1 162 ? -11.001 2.186 12.804 1.00 83.50 162 GLY A N 1
ATOM 1327 C CA . GLY A 1 162 ? -12.192 2.998 13.010 1.00 83.50 162 GLY A CA 1
ATOM 1328 C C . GLY A 1 162 ? -13.050 2.458 14.150 1.00 83.50 162 GLY A C 1
ATOM 1329 O O . GLY A 1 162 ? -13.431 3.221 15.039 1.00 83.50 162 GLY A O 1
ATOM 1330 N N . SER A 1 163 ? -13.271 1.141 14.187 1.00 84.69 163 SER A N 1
ATOM 1331 C CA . SER A 1 163 ? -14.106 0.507 15.213 1.00 84.69 163 SER A CA 1
ATOM 1332 C C . SER A 1 163 ? -13.492 0.614 16.619 1.00 84.69 163 SER A C 1
ATOM 1334 O O . SER A 1 163 ? -14.177 0.933 17.595 1.00 84.69 163 SER A O 1
ATOM 1336 N N . LEU A 1 164 ? -12.172 0.452 16.744 1.00 84.12 164 LEU A N 1
ATOM 1337 C CA . LEU A 1 164 ? -11.468 0.501 18.032 1.00 84.12 164 LEU A CA 1
ATOM 1338 C C . LEU A 1 164 ? -11.478 1.885 18.703 1.00 84.12 164 LEU A C 1
ATOM 1340 O O . LEU A 1 164 ? -11.302 1.986 19.924 1.00 84.12 164 LEU A O 1
ATOM 1344 N N . ARG A 1 165 ? -11.716 2.949 17.930 1.00 83.81 165 ARG A N 1
ATOM 1345 C CA . ARG A 1 165 ? -11.754 4.335 18.421 1.00 83.81 165 ARG A CA 1
ATOM 1346 C C . ARG A 1 165 ? -13.032 4.717 19.147 1.00 83.81 165 ARG A C 1
ATOM 1348 O O . ARG A 1 165 ? -13.022 5.716 19.874 1.00 83.81 165 ARG A O 1
ATOM 1355 N N . TYR A 1 166 ? -14.118 3.979 18.943 1.00 83.81 166 TYR A N 1
ATOM 1356 C CA . TYR A 1 166 ? -15.392 4.303 19.571 1.00 83.81 166 TYR A CA 1
ATOM 1357 C C . TYR A 1 166 ? -15.342 4.064 21.080 1.00 83.81 166 TYR A C 1
ATOM 1359 O O . TYR A 1 166 ? -14.902 3.011 21.550 1.00 83.81 166 TYR A O 1
ATOM 1367 N N . ASP A 1 167 ? -15.824 5.048 21.837 1.00 82.75 167 ASP A N 1
ATOM 1368 C CA . ASP A 1 167 ? -15.981 4.957 23.286 1.00 82.75 167 ASP A CA 1
ATOM 1369 C C . ASP A 1 167 ? -17.342 4.341 23.628 1.00 82.75 167 ASP A C 1
ATOM 1371 O O . ASP A 1 167 ? -18.347 5.031 23.812 1.00 82.75 167 ASP A O 1
ATOM 1375 N N . LEU A 1 168 ? -17.372 3.010 23.675 1.00 84.44 168 LEU A N 1
ATOM 1376 C CA . LEU A 1 168 ? -18.579 2.256 24.005 1.00 84.44 168 LEU A CA 1
ATOM 1377 C C . LEU A 1 168 ? -18.989 2.466 25.462 1.00 84.44 168 LEU A C 1
ATOM 1379 O O . LEU A 1 168 ? -20.181 2.496 25.753 1.00 84.44 168 LEU A O 1
ATOM 1383 N N . ILE A 1 169 ? -18.023 2.672 26.362 1.00 86.31 169 ILE A N 1
ATOM 1384 C CA . ILE A 1 169 ? -18.284 2.974 27.776 1.00 86.31 169 ILE A CA 1
ATOM 1385 C C . ILE A 1 169 ? -19.082 4.277 27.889 1.00 86.31 169 ILE A C 1
ATOM 1387 O O . ILE A 1 169 ? -20.097 4.319 28.588 1.00 86.31 169 ILE A O 1
ATOM 1391 N N . GLY A 1 170 ? -18.671 5.318 27.159 1.00 86.00 170 GLY A N 1
ATOM 1392 C CA . GLY A 1 170 ? -19.391 6.590 27.098 1.00 86.00 170 GLY A CA 1
ATOM 1393 C C . GLY A 1 170 ? -20.833 6.440 26.601 1.00 86.00 170 GLY A C 1
ATOM 1394 O O . GLY A 1 170 ? -21.758 6.943 27.241 1.00 86.00 170 GLY A O 1
ATOM 1395 N N . LEU A 1 171 ? -21.043 5.695 25.510 1.00 86.06 171 LEU A N 1
ATOM 1396 C CA . LEU A 1 171 ? -22.378 5.469 24.935 1.00 86.06 171 LEU A CA 1
ATOM 1397 C C . LEU A 1 171 ? -23.290 4.653 25.862 1.00 86.06 171 LEU A C 1
ATOM 1399 O O . LEU A 1 171 ? -24.461 4.994 26.039 1.00 86.06 171 LEU A O 1
ATOM 1403 N N . ILE A 1 172 ? -22.758 3.597 26.484 1.00 87.31 172 ILE A N 1
ATOM 1404 C CA . ILE A 1 172 ? -23.493 2.784 27.462 1.00 87.31 172 ILE A CA 1
ATOM 1405 C C . ILE A 1 172 ? -23.903 3.652 28.657 1.00 87.31 172 ILE A C 1
ATOM 1407 O O . ILE A 1 172 ? -25.059 3.609 29.078 1.00 87.31 172 ILE A O 1
ATOM 1411 N N . SER A 1 173 ? -22.994 4.494 29.154 1.00 87.25 173 SER A N 1
ATOM 1412 C CA . SER A 1 173 ? -23.274 5.425 30.250 1.00 87.25 173 SER A CA 1
ATOM 1413 C C . SER A 1 173 ? -24.363 6.449 29.892 1.00 87.25 173 SER A C 1
ATOM 1415 O O . SER A 1 173 ? -25.257 6.704 30.706 1.00 87.25 173 SER A O 1
ATOM 1417 N N . GLU A 1 174 ? -24.367 6.993 28.665 1.00 86.88 174 GLU A N 1
ATOM 1418 C CA . GLU A 1 174 ? -25.438 7.885 28.185 1.00 86.88 174 GLU A CA 1
ATOM 1419 C C . GLU A 1 174 ? -26.794 7.164 28.169 1.00 86.88 174 GLU A C 1
ATOM 1421 O O . GLU A 1 174 ? -27.784 7.695 28.684 1.00 86.88 174 GLU A O 1
ATOM 1426 N N . LEU A 1 175 ? -26.838 5.933 27.647 1.00 85.88 175 LEU A N 1
ATOM 1427 C CA . LEU A 1 175 ? -28.060 5.129 27.607 1.00 85.88 175 LEU A CA 1
ATOM 1428 C C . LEU A 1 175 ? -28.578 4.820 29.018 1.00 85.88 175 LEU A C 1
ATOM 1430 O O . LEU A 1 175 ? -29.774 4.941 29.286 1.00 85.88 175 LEU A O 1
ATOM 1434 N N . GLU A 1 176 ? -27.698 4.427 29.936 1.00 86.94 176 GLU A N 1
ATOM 1435 C CA . GLU A 1 176 ? -28.067 4.161 31.327 1.00 86.94 176 GLU A CA 1
ATOM 1436 C C . GLU A 1 176 ? -28.576 5.410 32.046 1.00 86.94 176 GLU A C 1
ATOM 1438 O O . GLU A 1 176 ? -29.548 5.339 32.802 1.00 86.94 176 GLU A O 1
ATOM 1443 N N . THR A 1 177 ? -27.946 6.557 31.799 1.00 84.75 177 T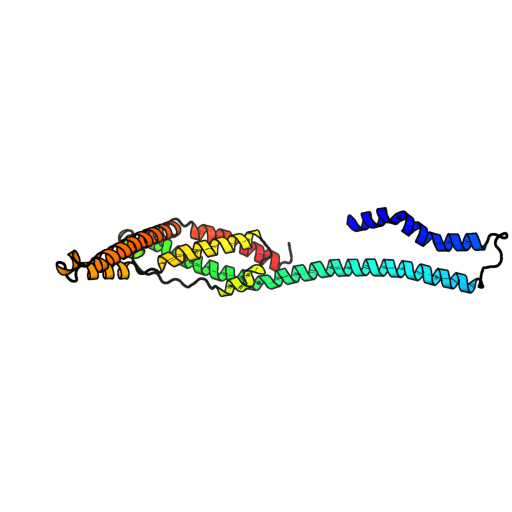HR A N 1
ATOM 1444 C CA . THR A 1 177 ? -28.359 7.838 32.376 1.00 84.75 177 THR A CA 1
ATOM 1445 C C . THR A 1 177 ? -29.731 8.246 31.846 1.00 84.75 177 THR A C 1
ATOM 1447 O O . THR A 1 177 ? -30.607 8.583 32.642 1.00 84.75 177 THR A O 1
ATOM 1450 N N . SER A 1 178 ? -29.968 8.116 30.534 1.00 79.31 178 SER A N 1
ATOM 1451 C CA . SER A 1 178 ? -31.289 8.331 29.922 1.00 79.31 178 SER A CA 1
ATOM 1452 C C . SER A 1 178 ? -32.360 7.457 30.575 1.00 79.31 178 SER A C 1
ATOM 1454 O O . SER A 1 178 ? -33.411 7.950 30.981 1.00 79.31 178 SER A O 1
ATOM 1456 N N . LYS A 1 179 ? -32.061 6.170 30.791 1.00 80.62 179 LYS A N 1
ATOM 1457 C CA . LYS A 1 179 ? -33.006 5.229 31.406 1.00 80.62 179 LYS A CA 1
ATOM 1458 C C . LYS A 1 179 ? -33.355 5.577 32.857 1.00 80.62 179 LYS A C 1
ATOM 1460 O O . LYS A 1 179 ? -34.470 5.261 33.285 1.00 80.62 179 LYS A O 1
ATOM 1465 N N . LYS A 1 180 ? -32.419 6.176 33.607 1.00 77.81 180 LYS A N 1
ATOM 1466 C CA . LYS A 1 180 ? -32.573 6.567 35.023 1.00 77.81 180 LYS A CA 1
ATOM 1467 C C . LYS A 1 180 ? -33.316 7.897 35.196 1.00 77.81 180 LYS A C 1
ATOM 1469 O O . LYS A 1 180 ? -33.995 8.082 36.206 1.00 77.81 180 LYS A O 1
ATOM 1474 N N . VAL A 1 181 ? -33.220 8.815 34.234 1.00 66.69 181 VAL A N 1
ATOM 1475 C CA . VAL A 1 181 ? -33.911 10.109 34.287 1.00 66.69 181 VAL A CA 1
ATOM 1476 C C . VAL A 1 181 ? -35.388 9.915 33.906 1.00 66.69 181 VAL A C 1
ATOM 1478 O O . VAL A 1 181 ? -35.767 9.911 32.742 1.00 66.69 181 VAL A O 1
ATOM 1481 N N . ASN A 1 182 ? -36.239 9.814 34.933 1.00 62.16 182 ASN A N 1
ATOM 1482 C CA . ASN A 1 182 ? -37.686 10.073 34.885 1.00 62.16 182 ASN A CA 1
ATOM 1483 C C . ASN A 1 182 ? -38.606 8.935 34.376 1.00 62.16 182 ASN A C 1
ATOM 1485 O O . ASN A 1 182 ? -39.350 9.091 33.410 1.00 62.16 182 ASN A O 1
ATOM 1489 N N . THR A 1 183 ? -38.639 7.806 35.092 1.00 64.81 183 THR A N 1
ATOM 1490 C CA . THR A 1 183 ? -39.414 6.581 34.790 1.00 64.81 183 THR A CA 1
ATOM 1491 C C . THR A 1 183 ? -40.905 6.797 34.477 1.00 64.81 183 THR A C 1
ATOM 1493 O O . THR A 1 183 ? -41.477 6.037 33.700 1.00 64.81 183 THR A O 1
ATOM 1496 N N . ALA A 1 184 ? -41.543 7.825 35.053 1.00 61.94 184 ALA A N 1
ATOM 1497 C CA . ALA A 1 184 ? -42.967 8.113 34.855 1.00 61.94 184 ALA A CA 1
ATOM 1498 C C . ALA A 1 184 ? -43.247 8.987 33.618 1.00 61.94 184 ALA A C 1
ATOM 1500 O O . ALA A 1 184 ? -44.166 8.687 32.862 1.00 61.94 184 ALA A O 1
ATOM 1501 N N . ALA A 1 185 ? -42.446 10.030 33.364 1.00 61.06 185 ALA A N 1
ATOM 1502 C CA . ALA A 1 185 ? -42.573 10.857 32.156 1.00 61.06 185 ALA A CA 1
ATOM 1503 C C . ALA A 1 185 ? -42.059 10.126 30.898 1.00 61.06 185 ALA A C 1
ATOM 1505 O O . ALA A 1 185 ? -42.593 10.295 29.803 1.00 61.06 185 ALA A O 1
ATOM 1506 N N . ARG A 1 186 ? -41.063 9.249 31.077 1.00 65.50 186 ARG A N 1
ATOM 1507 C CA . ARG A 1 186 ? -40.412 8.445 30.034 1.00 65.50 186 ARG A CA 1
ATOM 1508 C C . ARG A 1 186 ? -41.357 7.491 29.302 1.00 65.50 186 ARG A C 1
ATOM 1510 O O . ARG A 1 186 ? -41.199 7.301 28.104 1.00 65.50 186 ARG A O 1
ATOM 1517 N N . MET A 1 187 ? -42.355 6.918 29.983 1.00 63.88 187 MET A N 1
ATOM 1518 C CA . MET A 1 187 ? -43.333 6.025 29.337 1.00 63.88 187 MET A CA 1
ATOM 1519 C C . MET A 1 187 ? -44.246 6.744 28.333 1.00 63.88 187 MET A C 1
ATOM 1521 O O . MET A 1 187 ? -44.832 6.092 27.472 1.00 63.88 187 MET A O 1
ATOM 1525 N N . PHE A 1 188 ? -44.355 8.072 28.420 1.00 68.38 188 PHE A N 1
ATOM 1526 C CA . PHE A 1 188 ? -45.255 8.862 27.578 1.00 68.38 188 PHE A CA 1
ATOM 1527 C C . PHE A 1 188 ? -44.525 9.718 26.534 1.00 68.38 188 PHE A C 1
ATOM 1529 O O . PHE A 1 188 ? -45.158 10.175 25.580 1.00 68.38 188 PHE A O 1
ATOM 1536 N N . ASP A 1 189 ? -43.204 9.890 26.648 1.00 79.44 189 ASP A N 1
ATOM 1537 C CA . ASP A 1 189 ? -42.404 10.616 25.660 1.00 79.44 189 ASP A CA 1
ATOM 1538 C C . ASP A 1 189 ? -41.811 9.674 24.600 1.00 79.44 189 ASP A C 1
ATOM 1540 O O . ASP A 1 189 ? -40.739 9.080 24.758 1.00 79.44 189 ASP A O 1
ATOM 1544 N N . LYS A 1 190 ? -42.509 9.575 23.463 1.00 81.44 190 LYS A N 1
ATOM 1545 C CA . LYS A 1 190 ? -42.076 8.772 22.308 1.00 81.44 190 LYS A CA 1
ATOM 1546 C C . LYS A 1 190 ? -40.695 9.166 21.772 1.00 81.44 190 LYS A C 1
ATOM 1548 O O . LYS A 1 190 ? -40.019 8.306 21.217 1.00 81.44 190 LYS A O 1
ATOM 1553 N N . ARG A 1 191 ? -40.262 10.426 21.919 1.00 81.75 191 ARG A N 1
ATOM 1554 C CA . ARG A 1 191 ? -38.966 10.890 21.390 1.00 81.75 191 ARG A CA 1
ATOM 1555 C C . ARG A 1 191 ? -37.808 10.323 22.199 1.00 81.75 191 ARG A C 1
ATOM 1557 O O . ARG A 1 191 ? -36.811 9.904 21.620 1.00 81.75 191 ARG A O 1
ATOM 1564 N N . ILE A 1 192 ? -37.963 10.273 23.521 1.00 80.56 192 ILE A N 1
ATOM 1565 C CA . ILE A 1 192 ? -36.968 9.684 24.424 1.00 80.56 192 ILE A CA 1
ATOM 1566 C C . ILE A 1 192 ? -36.844 8.185 24.143 1.00 80.56 192 ILE A C 1
ATOM 1568 O O . ILE A 1 192 ? -35.738 7.695 23.941 1.00 80.56 192 ILE A O 1
ATOM 1572 N N . LEU A 1 193 ? -37.973 7.476 24.035 1.00 81.69 193 LEU A N 1
ATOM 1573 C CA . LEU A 1 193 ? -37.978 6.042 23.721 1.00 81.69 193 LEU A CA 1
ATOM 1574 C C . LEU A 1 193 ? -37.341 5.736 22.358 1.00 81.69 193 LEU A C 1
ATOM 1576 O O . LEU A 1 193 ? -36.606 4.759 22.234 1.00 81.69 193 LEU A O 1
ATOM 1580 N N . GLN A 1 194 ? -37.585 6.576 21.349 1.00 86.62 194 GLN A N 1
ATOM 1581 C CA . GLN A 1 194 ? -36.969 6.423 20.034 1.00 86.62 194 GLN A CA 1
ATOM 1582 C C . GLN A 1 194 ? -35.452 6.656 20.083 1.00 86.62 194 GLN A C 1
ATOM 1584 O O . GLN A 1 194 ? -34.705 5.820 19.583 1.00 86.62 194 GLN A O 1
ATOM 1589 N N . LYS A 1 195 ? -34.984 7.726 20.743 1.00 85.50 195 LYS A N 1
ATOM 1590 C CA . LYS A 1 195 ? -33.544 7.994 20.901 1.00 85.50 195 LYS A CA 1
ATOM 1591 C C . LYS A 1 195 ? -32.842 6.866 21.669 1.00 85.50 195 LYS A C 1
ATOM 1593 O O . LYS A 1 195 ? -31.740 6.472 21.304 1.00 85.50 195 LYS A O 1
ATOM 1598 N N . GLU A 1 196 ? -33.472 6.319 22.711 1.00 86.12 196 GLU A N 1
ATOM 1599 C CA . GLU A 1 196 ? -32.946 5.166 23.456 1.00 86.12 196 GLU A CA 1
ATOM 1600 C C . GLU A 1 196 ? -32.851 3.908 22.586 1.00 86.12 196 GLU A C 1
ATOM 1602 O O . GLU A 1 196 ? -31.869 3.174 22.688 1.00 86.12 196 GLU A O 1
ATOM 1607 N N . ALA A 1 197 ? -33.850 3.659 21.735 1.00 87.00 197 ALA A N 1
ATOM 1608 C CA . ALA A 1 197 ? -33.836 2.537 20.802 1.00 87.00 197 ALA A CA 1
ATOM 1609 C C . ALA A 1 197 ? -32.736 2.699 19.740 1.00 87.00 197 ALA A C 1
ATOM 1611 O O . ALA A 1 197 ? -31.976 1.763 19.509 1.00 87.00 197 ALA A O 1
ATOM 1612 N N . GLU A 1 198 ? -32.605 3.889 19.148 1.00 89.56 198 GLU A N 1
ATOM 1613 C CA . GLU A 1 198 ? -31.544 4.218 18.186 1.00 89.56 198 GLU A CA 1
ATOM 1614 C C . GLU A 1 198 ? -30.151 4.066 18.814 1.00 89.56 198 GLU A C 1
ATOM 1616 O O . GLU A 1 198 ? -29.271 3.427 18.237 1.00 89.56 198 GLU A O 1
ATOM 1621 N N . LEU A 1 199 ? -29.965 4.579 20.035 1.00 88.62 199 LEU A N 1
ATOM 1622 C CA . LEU A 1 199 ? -28.709 4.466 20.774 1.00 88.62 199 LEU A CA 1
ATOM 1623 C C . LEU A 1 199 ? -28.385 3.011 21.142 1.00 88.62 199 LEU A C 1
ATOM 1625 O O . LEU A 1 199 ? -27.233 2.600 21.042 1.00 88.62 199 LEU A O 1
ATOM 1629 N N . ALA A 1 200 ? -29.383 2.213 21.533 1.00 89.88 200 ALA A N 1
ATOM 1630 C CA . ALA A 1 200 ? -29.191 0.794 21.826 1.00 89.88 200 ALA A CA 1
ATOM 1631 C C . ALA A 1 200 ? -28.767 0.001 20.579 1.00 89.88 200 ALA A C 1
ATOM 1633 O O . ALA A 1 200 ? -27.838 -0.800 20.661 1.00 89.88 200 ALA A O 1
ATOM 1634 N N . VAL A 1 201 ? -29.398 0.258 19.426 1.00 92.88 201 VAL A N 1
ATOM 1635 C CA . VAL A 1 201 ? -29.010 -0.354 18.144 1.00 92.88 201 VAL A CA 1
ATOM 1636 C C . VAL A 1 201 ? -27.575 0.026 17.778 1.00 92.88 201 VAL A C 1
ATOM 1638 O O . VAL A 1 201 ? -26.782 -0.852 17.443 1.00 92.88 201 VAL A O 1
ATOM 1641 N N . LEU A 1 202 ? -27.218 1.308 17.909 1.00 90.12 202 LEU A N 1
ATOM 1642 C CA . LEU A 1 202 ? -25.864 1.794 17.645 1.00 90.12 202 LEU A CA 1
ATOM 1643 C C . LEU A 1 202 ? -24.823 1.118 18.551 1.00 90.12 202 LEU A C 1
ATOM 1645 O O . LEU A 1 202 ? -23.780 0.687 18.069 1.00 90.12 202 LEU A O 1
ATOM 1649 N N . ILE A 1 203 ? -25.112 0.984 19.849 1.00 90.88 203 ILE A N 1
ATOM 1650 C CA . ILE A 1 203 ? -24.242 0.290 20.812 1.00 90.88 203 ILE A CA 1
ATOM 1651 C C . ILE A 1 203 ? -24.013 -1.160 20.384 1.00 90.88 203 ILE A C 1
ATOM 1653 O O . ILE A 1 203 ? -22.867 -1.597 20.330 1.00 90.88 203 ILE A O 1
ATOM 1657 N N . THR A 1 204 ? -25.077 -1.893 20.040 1.00 91.44 204 THR A N 1
ATOM 1658 C CA . THR A 1 204 ? -24.960 -3.290 19.595 1.00 91.44 204 THR A CA 1
ATOM 1659 C C . THR A 1 204 ? -24.142 -3.413 18.310 1.00 91.44 204 THR A C 1
ATOM 1661 O O . THR A 1 204 ? -23.312 -4.314 18.203 1.00 91.44 204 THR A O 1
ATOM 1664 N N . GLN A 1 205 ? -24.335 -2.500 17.354 1.00 91.19 205 GLN A N 1
ATOM 1665 C CA . GLN A 1 205 ? -23.567 -2.486 16.111 1.00 91.19 205 GLN A CA 1
ATOM 1666 C C . GLN A 1 205 ? -22.073 -2.242 16.374 1.00 91.19 205 GLN A C 1
ATOM 1668 O O . GLN A 1 205 ? -21.241 -3.045 15.955 1.00 91.19 205 GLN A O 1
ATOM 1673 N N . ILE A 1 206 ? -21.733 -1.180 17.111 1.00 90.25 206 ILE A N 1
ATOM 1674 C CA . ILE A 1 206 ? -20.336 -0.842 17.421 1.00 90.25 206 ILE A CA 1
ATOM 1675 C C . ILE A 1 206 ? -19.681 -1.967 18.234 1.00 90.25 206 ILE A C 1
ATOM 1677 O O . ILE A 1 206 ? -18.513 -2.287 18.023 1.00 90.25 206 ILE A O 1
ATOM 1681 N N . GLU A 1 207 ? -20.412 -2.596 19.157 1.00 90.00 207 GLU A N 1
ATOM 1682 C CA . GLU A 1 207 ? -19.880 -3.715 19.936 1.00 90.00 207 GLU A CA 1
ATOM 1683 C C . GLU A 1 207 ? -19.529 -4.907 19.039 1.00 90.00 207 GLU A C 1
ATOM 1685 O O . GLU A 1 207 ? -18.448 -5.482 19.185 1.00 90.00 207 GLU A O 1
ATOM 1690 N N . ALA A 1 208 ? -20.394 -5.248 18.079 1.00 90.69 208 ALA A N 1
ATOM 1691 C CA . ALA A 1 208 ? -20.122 -6.305 17.110 1.00 90.69 208 ALA A CA 1
ATOM 1692 C C . ALA A 1 208 ? -18.894 -5.982 16.240 1.00 90.69 208 ALA A C 1
ATOM 1694 O O . ALA A 1 208 ? -18.007 -6.824 16.092 1.00 90.69 208 ALA A O 1
ATOM 1695 N N . GLU A 1 209 ? -18.796 -4.750 15.730 1.00 90.69 209 GLU A N 1
ATOM 1696 C CA . GLU A 1 209 ? -17.654 -4.285 14.930 1.00 90.69 209 GLU A CA 1
ATOM 1697 C C . GLU A 1 209 ? -16.338 -4.349 15.722 1.00 90.69 209 GLU A C 1
ATOM 1699 O O . GLU A 1 209 ? -15.319 -4.824 15.215 1.00 90.69 209 GLU A O 1
ATOM 1704 N N . LYS A 1 210 ? -16.349 -3.944 16.998 1.00 91.06 210 LYS A N 1
ATOM 1705 C CA . LYS A 1 210 ? -15.164 -4.028 17.865 1.00 91.06 210 LYS A CA 1
ATOM 1706 C C . LYS A 1 210 ? -14.781 -5.457 18.202 1.00 91.06 210 LYS A C 1
ATOM 1708 O O . LYS A 1 210 ? -13.591 -5.760 18.231 1.00 91.06 210 LYS A O 1
ATOM 1713 N N . ARG A 1 211 ? -15.748 -6.344 18.448 1.00 89.94 211 ARG A N 1
ATOM 1714 C CA . ARG A 1 211 ? -15.469 -7.772 18.666 1.00 89.94 211 ARG A CA 1
ATOM 1715 C C . ARG A 1 211 ? -14.817 -8.393 17.433 1.00 89.94 211 ARG A C 1
ATOM 1717 O O . ARG A 1 211 ? -13.791 -9.047 17.576 1.00 89.94 211 ARG A O 1
ATOM 1724 N N . SER A 1 212 ? -15.339 -8.101 16.241 1.00 90.31 212 SER A N 1
ATOM 1725 C CA . SER A 1 212 ? -14.739 -8.544 14.978 1.00 90.31 212 SER A CA 1
ATOM 1726 C C . SER A 1 212 ? -13.315 -8.006 14.792 1.00 90.31 212 SER A C 1
ATOM 1728 O O . SER A 1 212 ? -12.426 -8.742 14.366 1.00 90.31 212 SER A O 1
ATOM 1730 N N . ALA A 1 213 ? -13.065 -6.738 15.133 1.00 89.69 213 ALA A N 1
ATOM 1731 C CA . ALA A 1 213 ? -11.724 -6.156 15.080 1.00 89.69 213 ALA A CA 1
ATOM 1732 C C . ALA A 1 213 ? -10.755 -6.851 16.049 1.00 89.69 213 ALA A C 1
ATOM 1734 O O . ALA A 1 213 ? -9.634 -7.197 15.672 1.00 89.69 213 ALA A O 1
ATOM 1735 N N . TRP A 1 214 ? -11.191 -7.113 17.282 1.00 89.81 214 TRP A N 1
ATOM 1736 C CA . TRP A 1 214 ? -10.396 -7.843 18.268 1.00 89.81 214 TRP A CA 1
ATOM 1737 C C . TRP A 1 214 ? -10.121 -9.288 17.857 1.00 89.81 214 TRP A C 1
ATOM 1739 O O . TRP A 1 214 ? -9.013 -9.774 18.076 1.00 89.81 214 TRP A O 1
ATOM 1749 N N . GLU A 1 215 ? -11.067 -9.967 17.213 1.00 89.31 215 GLU A N 1
ATOM 1750 C CA . GLU A 1 215 ? -10.864 -11.305 16.647 1.00 89.31 215 GLU A CA 1
ATOM 1751 C C . GLU A 1 215 ? -9.793 -11.294 15.541 1.00 89.31 215 GLU A C 1
ATOM 1753 O O . GLU A 1 215 ? -8.864 -12.107 15.546 1.00 89.31 215 GLU A O 1
ATOM 1758 N N . ALA A 1 216 ? -9.838 -10.311 14.639 1.00 88.38 216 ALA A N 1
ATOM 1759 C CA . ALA A 1 216 ? -8.831 -10.148 13.590 1.00 88.38 216 ALA A CA 1
ATOM 1760 C C . ALA A 1 216 ? -7.418 -9.864 14.152 1.00 88.38 216 ALA A C 1
ATOM 1762 O O . ALA A 1 216 ? -6.416 -10.338 13.607 1.00 88.38 216 ALA A O 1
ATOM 1763 N N . ILE A 1 217 ? -7.325 -9.124 15.262 1.00 88.50 217 ILE A N 1
ATOM 1764 C CA . ILE A 1 217 ? -6.058 -8.814 15.947 1.00 88.50 217 ILE A CA 1
ATOM 1765 C C . ILE A 1 217 ? -5.534 -10.024 16.733 1.00 88.50 217 ILE A C 1
ATOM 1767 O O . ILE A 1 217 ? -4.365 -10.401 16.608 1.00 88.50 217 ILE A O 1
ATOM 1771 N N . SER A 1 218 ? -6.387 -10.645 17.546 1.00 87.56 218 SER A N 1
ATOM 1772 C CA . SER A 1 218 ? -6.024 -11.758 18.436 1.00 87.56 218 SER A CA 1
ATOM 1773 C C . SER A 1 218 ? -5.659 -13.032 17.677 1.00 87.56 218 SER A C 1
ATOM 1775 O O . SER A 1 218 ? -4.745 -13.741 18.095 1.00 87.56 218 SER A O 1
ATOM 1777 N N . SER A 1 219 ? -6.287 -13.276 16.522 1.00 89.19 219 SER A N 1
ATOM 1778 C CA . SER A 1 219 ? -5.948 -14.385 15.618 1.00 89.19 219 SER A CA 1
ATOM 1779 C C . SER A 1 219 ? -4.588 -14.229 14.922 1.00 89.19 219 SER A C 1
ATOM 1781 O O . SER A 1 219 ? -4.094 -15.179 14.316 1.00 89.19 219 SER A O 1
ATOM 1783 N N . GLY A 1 220 ? -3.971 -13.041 14.971 1.00 86.69 220 GLY A N 1
ATOM 1784 C CA . GLY A 1 220 ? -2.680 -12.765 14.330 1.00 86.69 220 GLY A CA 1
ATOM 1785 C C . GLY A 1 220 ? -2.741 -12.642 12.801 1.00 86.69 220 GLY A C 1
ATOM 1786 O O . GLY A 1 220 ? -1.702 -12.476 12.152 1.00 86.69 220 GLY A O 1
ATOM 1787 N N . VAL A 1 221 ? -3.940 -12.677 12.206 1.00 89.69 221 VAL A N 1
ATOM 1788 C CA . VAL A 1 221 ? -4.142 -12.565 10.752 1.00 89.69 221 VAL A CA 1
ATOM 1789 C C . VAL A 1 221 ? -3.589 -11.241 10.225 1.00 89.69 221 VAL A C 1
ATOM 1791 O O . VAL A 1 221 ? -2.861 -11.229 9.231 1.00 89.69 221 VAL A O 1
ATOM 1794 N N . ILE A 1 222 ? -3.860 -10.133 10.920 1.00 89.06 222 ILE A N 1
ATOM 1795 C CA . ILE A 1 222 ? -3.375 -8.798 10.535 1.00 89.06 222 ILE A CA 1
ATOM 1796 C C . ILE A 1 222 ? -1.843 -8.746 10.551 1.00 89.06 222 ILE A C 1
ATOM 1798 O O . ILE A 1 222 ? -1.232 -8.270 9.596 1.00 89.06 222 ILE A O 1
ATOM 1802 N N . VAL A 1 223 ? -1.208 -9.276 11.601 1.00 91.31 223 VAL A N 1
ATOM 1803 C CA . VAL A 1 223 ? 0.262 -9.314 11.719 1.00 91.31 223 VAL A CA 1
ATOM 1804 C C . VAL A 1 223 ? 0.869 -10.120 10.570 1.00 91.31 223 VAL A C 1
ATOM 1806 O O . VAL A 1 223 ? 1.809 -9.663 9.922 1.00 91.31 223 VAL A O 1
ATOM 1809 N N . THR A 1 224 ? 0.270 -11.265 10.244 1.00 93.38 224 THR A N 1
ATOM 1810 C CA . THR A 1 224 ? 0.705 -12.121 9.131 1.00 93.38 224 THR A CA 1
ATOM 1811 C C . THR A 1 224 ? 0.591 -11.409 7.778 1.00 93.38 224 THR A C 1
ATOM 1813 O O . THR A 1 224 ? 1.506 -11.492 6.953 1.00 93.38 224 THR A O 1
ATOM 1816 N N . LYS A 1 225 ? -0.501 -10.666 7.545 1.00 93.75 225 LYS A N 1
ATOM 1817 C CA . LYS A 1 225 ? -0.674 -9.836 6.340 1.00 93.75 225 LYS A CA 1
ATOM 1818 C C . LYS A 1 225 ? 0.399 -8.748 6.251 1.00 93.75 225 LYS A C 1
ATOM 1820 O O . LYS A 1 225 ? 1.017 -8.591 5.197 1.00 93.75 225 LYS A O 1
ATOM 1825 N N . ILE A 1 226 ? 0.677 -8.050 7.355 1.00 93.88 226 ILE A N 1
ATOM 1826 C CA . ILE A 1 226 ? 1.737 -7.034 7.408 1.00 93.88 226 ILE A CA 1
ATOM 1827 C C . ILE A 1 226 ? 3.103 -7.654 7.096 1.00 93.88 226 ILE A C 1
ATOM 1829 O O . ILE A 1 226 ? 3.857 -7.101 6.298 1.00 93.88 226 ILE A O 1
ATOM 1833 N N . ASP A 1 227 ? 3.419 -8.822 7.657 1.00 95.88 227 ASP A N 1
ATOM 1834 C CA . ASP A 1 227 ? 4.684 -9.516 7.395 1.00 95.88 227 ASP A CA 1
ATOM 1835 C C . ASP A 1 227 ? 4.842 -9.914 5.921 1.00 95.88 227 ASP A C 1
ATOM 1837 O O . ASP A 1 227 ? 5.926 -9.762 5.338 1.00 95.88 227 ASP A O 1
ATOM 1841 N N . ALA A 1 228 ? 3.759 -10.360 5.280 1.00 96.31 228 ALA A N 1
ATOM 1842 C CA . ALA A 1 228 ? 3.745 -10.643 3.850 1.00 96.31 228 ALA A CA 1
ATOM 1843 C C . ALA A 1 228 ? 4.005 -9.379 3.009 1.00 96.31 228 ALA A C 1
ATOM 1845 O O . ALA A 1 228 ? 4.843 -9.409 2.101 1.00 96.31 228 ALA A O 1
ATOM 1846 N N . LEU A 1 229 ? 3.357 -8.257 3.339 1.00 95.94 229 LEU A N 1
ATOM 1847 C CA . LEU A 1 229 ? 3.575 -6.964 2.678 1.00 95.94 229 LEU A CA 1
ATOM 1848 C C . LEU A 1 229 ? 5.004 -6.457 2.875 1.00 95.94 229 LEU A C 1
ATOM 1850 O O . LEU A 1 229 ? 5.664 -6.072 1.912 1.00 95.94 229 LEU A O 1
ATOM 1854 N N . LEU A 1 230 ? 5.529 -6.523 4.099 1.00 96.00 230 LEU A N 1
ATOM 1855 C CA . LEU A 1 230 ? 6.906 -6.146 4.414 1.00 96.00 230 LEU A CA 1
ATOM 1856 C C . LEU A 1 230 ? 7.916 -6.986 3.627 1.00 96.00 230 LEU A C 1
ATOM 1858 O O . LEU A 1 230 ? 8.952 -6.468 3.206 1.00 96.00 230 LEU A O 1
ATOM 1862 N N . LYS A 1 231 ? 7.637 -8.276 3.403 1.00 96.38 231 LYS A N 1
ATOM 1863 C CA . LYS A 1 231 ? 8.473 -9.139 2.559 1.00 96.38 231 LYS A CA 1
ATOM 1864 C C . LYS A 1 231 ? 8.473 -8.671 1.102 1.00 96.38 231 LYS A C 1
ATOM 1866 O O . LYS A 1 231 ? 9.551 -8.598 0.508 1.00 96.38 231 LYS A O 1
ATOM 1871 N N . LYS A 1 232 ? 7.305 -8.332 0.543 1.00 95.25 232 LYS A N 1
ATOM 1872 C CA . LYS A 1 232 ? 7.183 -7.793 -0.823 1.00 95.25 232 LYS A CA 1
ATOM 1873 C C . LYS A 1 232 ? 7.880 -6.433 -0.952 1.00 95.25 232 LYS A C 1
ATOM 1875 O O . LYS A 1 232 ? 8.744 -6.287 -1.808 1.00 95.25 232 LYS A O 1
ATOM 1880 N N . LEU A 1 233 ? 7.639 -5.507 -0.024 1.00 94.38 233 LEU A N 1
ATOM 1881 C CA . LEU A 1 233 ? 8.315 -4.203 0.041 1.00 94.38 233 LEU A CA 1
ATOM 1882 C C . LEU A 1 233 ? 9.835 -4.329 0.108 1.00 94.38 233 LEU A C 1
ATOM 1884 O O . LEU A 1 233 ? 10.545 -3.652 -0.623 1.00 94.38 233 LEU A O 1
ATOM 1888 N N . LYS A 1 234 ? 10.367 -5.211 0.963 1.00 94.56 234 LYS A N 1
ATOM 1889 C CA . LYS A 1 234 ? 11.820 -5.436 1.056 1.00 94.56 234 LYS A CA 1
ATOM 1890 C C . LYS A 1 234 ? 12.402 -5.964 -0.255 1.00 94.56 234 LYS A C 1
ATOM 1892 O O . LYS A 1 234 ? 13.538 -5.628 -0.578 1.00 94.56 234 LYS A O 1
ATOM 1897 N N . LYS A 1 235 ? 11.660 -6.805 -0.981 1.00 93.38 235 LYS A N 1
ATOM 1898 C CA . LYS A 1 235 ? 12.068 -7.289 -2.304 1.00 93.38 235 LYS A CA 1
ATOM 1899 C C . LYS A 1 235 ? 12.095 -6.134 -3.309 1.00 93.38 235 LYS A C 1
ATOM 1901 O O . LYS A 1 235 ? 13.107 -5.973 -3.979 1.00 93.38 235 LYS A O 1
ATOM 1906 N N . GLU A 1 236 ? 11.048 -5.316 -3.337 1.00 92.06 236 GLU A N 1
ATOM 1907 C CA . GLU A 1 236 ? 10.933 -4.180 -4.257 1.00 92.06 236 GLU A CA 1
ATOM 1908 C C . GLU A 1 236 ? 11.989 -3.103 -3.985 1.00 92.06 236 GLU A C 1
ATOM 1910 O O . GLU A 1 236 ? 12.676 -2.660 -4.897 1.00 92.06 236 GLU A O 1
ATOM 1915 N N . ILE A 1 237 ? 12.233 -2.764 -2.714 1.00 92.88 237 ILE A N 1
ATOM 1916 C CA . ILE A 1 237 ? 13.310 -1.843 -2.319 1.00 92.88 237 ILE A CA 1
ATOM 1917 C C . ILE A 1 237 ? 14.668 -2.352 -2.814 1.00 92.88 237 ILE A C 1
ATOM 1919 O O . ILE A 1 237 ? 15.473 -1.563 -3.303 1.00 92.88 237 ILE A O 1
ATOM 1923 N N . ARG A 1 238 ? 14.942 -3.660 -2.703 1.00 90.50 238 ARG A N 1
ATOM 1924 C CA . ARG A 1 238 ? 16.202 -4.243 -3.194 1.00 90.50 238 ARG A CA 1
ATOM 1925 C C . ARG A 1 238 ? 16.304 -4.166 -4.716 1.00 90.50 238 ARG A C 1
ATOM 1927 O O . ARG A 1 238 ? 17.359 -3.780 -5.205 1.00 90.50 238 ARG A O 1
ATOM 1934 N N . ALA A 1 239 ? 15.232 -4.496 -5.435 1.00 88.31 239 ALA A N 1
ATOM 1935 C CA . ALA A 1 239 ? 15.186 -4.405 -6.894 1.00 88.31 239 ALA A CA 1
ATOM 1936 C C . ALA A 1 239 ? 15.432 -2.961 -7.368 1.00 88.31 239 ALA A C 1
ATOM 1938 O O . ALA A 1 239 ? 16.343 -2.705 -8.153 1.00 88.31 239 ALA A O 1
ATOM 1939 N N . ALA A 1 240 ? 14.713 -2.001 -6.780 1.00 87.12 240 ALA A N 1
ATOM 1940 C CA . ALA A 1 240 ? 14.857 -0.579 -7.069 1.00 87.12 240 ALA A CA 1
ATOM 1941 C C . ALA A 1 240 ? 16.248 -0.021 -6.711 1.00 87.12 240 ALA A C 1
ATOM 1943 O O . ALA A 1 240 ? 16.772 0.824 -7.432 1.00 87.12 240 ALA A O 1
ATOM 1944 N N . SER A 1 241 ? 16.869 -0.501 -5.624 1.00 85.25 241 SER A N 1
ATOM 1945 C CA . SER A 1 241 ? 18.210 -0.056 -5.202 1.00 85.25 241 SER A CA 1
ATOM 1946 C C . SER A 1 241 ? 19.329 -0.620 -6.079 1.00 85.25 241 SER A C 1
ATOM 1948 O O . SER A 1 241 ? 20.336 0.052 -6.288 1.00 85.25 241 SER A O 1
ATOM 1950 N N . ASN A 1 242 ? 19.168 -1.849 -6.576 1.00 82.06 242 ASN A N 1
ATOM 1951 C CA . ASN A 1 242 ? 20.176 -2.518 -7.399 1.00 82.06 242 ASN A CA 1
ATOM 1952 C C . ASN A 1 242 ? 20.047 -2.176 -8.893 1.00 82.06 242 ASN A C 1
ATOM 1954 O O . ASN A 1 242 ? 20.956 -2.478 -9.658 1.00 82.06 242 ASN A O 1
ATOM 1958 N N . GLY A 1 243 ? 18.938 -1.555 -9.315 1.00 66.31 243 GLY A N 1
ATOM 1959 C CA . GLY A 1 243 ? 18.635 -1.334 -10.733 1.00 66.31 243 GLY 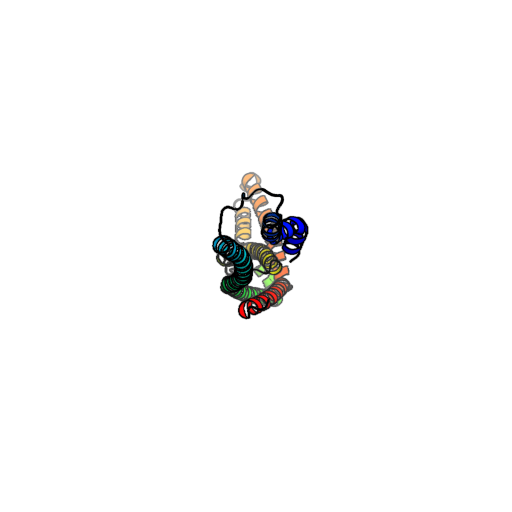A CA 1
ATOM 1960 C C . GLY A 1 243 ? 18.342 -2.631 -11.498 1.00 66.31 243 GLY A C 1
ATOM 1961 O O . GLY A 1 243 ? 18.340 -2.626 -12.728 1.00 66.31 243 GLY A O 1
ATOM 1962 N N . ASP A 1 244 ? 18.101 -3.725 -10.770 1.00 53.38 244 ASP A N 1
ATOM 1963 C CA . ASP A 1 244 ? 17.843 -5.058 -11.302 1.00 53.38 244 ASP A CA 1
ATOM 1964 C C . ASP A 1 244 ? 16.337 -5.339 -11.237 1.00 53.38 244 ASP A C 1
ATOM 1966 O O . ASP A 1 244 ? 15.791 -5.671 -10.179 1.00 53.38 244 ASP A O 1
ATOM 1970 N N . SER A 1 245 ? 15.672 -5.217 -12.386 1.00 48.69 245 SER A N 1
ATOM 1971 C CA . SER A 1 245 ? 14.340 -5.775 -12.645 1.00 48.69 245 SER A CA 1
ATOM 1972 C C . SER A 1 245 ? 14.313 -6.423 -14.021 1.00 48.69 245 SER A C 1
ATOM 1974 O O . SER A 1 245 ? 14.501 -5.661 -15.001 1.00 48.69 245 SER A O 1
#

Radius of gyration: 37.92 Å; chains: 1; bounding box: 77×34×114 Å

Sequence (245 aa):
MNKLVEFIKQYKWILIAFVSGPVFVNILVLIPAIPRVTAGNTELWLSFFGNYSGGIIGGIVALLVTKYQIDQQKKVDHNKRLLEQLPTLHAIKIELDKIRRVMENYSSGFNQFTELQEDMVKGKHLVSDWNQQLFSNVDLIVDETLLVDLLYFREEYLEIWGSLRYDLIGLISELETSKKVNTAARMFDKRILQKEAELAVLITQIEAEKRSAWEAISSGVIVTKIDALLKKLKKEIRAASNGDS

Foldseek 3Di:
DVVVVVVCVVCVVVVCCLVCVLVVVVVVCPDPPDPNPDDDDPVVSVVVVVVSVVVVVVVVVVVVVVVVVVVVVVLVVVLVLLQLCLVLLVVLLVLLVQVLVVLVVLLVVCVVCVVCVLVQLQAADDDDDDPPVSVVCLVSQPPPVLSVLSVVLNVVCCLLNVLNHDNLVVLVVVLVVLCPPDVPVCVVDPVSVVVSVVSVVVSVVSSVSSVVSSCCSNVCVSSVSSVVSSVVSVVSSVCSVVSND

pLDDT: mean 82.84, std 9.78, range [48.69, 96.38]

Secondary structure (DSSP, 8-state):
-HHHHHHHHHHHHHHHHHHHHHHHHHHHHT-TTS-S---S-HHHHHHHHHHHHHHHHHHHHHHHHHHHHHHHHHHHHHHHHHHHHHHHHHHHHHHHHHHHHHHHHHHHHHHH-GGGHHHHHHS----PPP-GGGGGGGGG-S-HHHHHHHHHHHHHHHHHHHHHT--HHHHHHHHHHHHHS-HHHHTT-HHHHHHHHHHHHHHHHHHHHHHHHHHHHHTTHHHHHHHHHHHHHHHHHHHHHHT--